Protein 3HS8 (pdb70)

Sequence (250 aa):
FEDNFARFVCKNNGVLFENQLLQIGLKSEFRQNLGRMFIFYGNKTSTQFLNFTPTLICADDLQTNLNLQTKPVDPTVDGGAQVQQVVNIECISDFTEAPVLNIQFRYGGTFQNVSVKLPITLNKFFQQPTEMASQDFFQRWKQLSNPQQEVQNIFKAKHPMDTEITKAKIIGFGSALLEEVDPNPANFVGAGIIHTKTTQIGCLLRLEPNLQAQMYRLTLRTSKDTVSQRLCELLSEQFPNNWADFSSTWP

St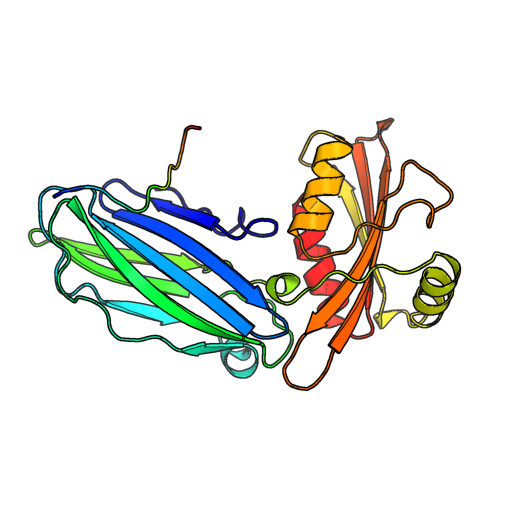ructure (mmCIF, N/CA/C/O backbone):
data_3HS8
#
_entry.id   3HS8
#
_cell.length_a   64.484
_cell.length_b   120.412
_cell.length_c   32.220
_cell.angle_alpha   90.000
_cell.angle_beta   90.000
_cell.angle_gamma   90.000
#
_symmetry.space_group_name_H-M   'P 21 21 2'
#
loop_
_entity.id
_entity.type
_entity.pdbx_description
1 polymer 'Adaptor protein complex AP-2, alpha 2 subunit'
2 polymer 'peptide from Intersectin-1, residues 840-851'
3 water water
#
loop_
_atom_site.group_PDB
_atom_site.id
_atom_site.type_symbol
_atom_site.label_atom_id
_atom_site.label_alt_id
_atom_site.label_comp_id
_atom_site.label_asym_id
_atom_site.label_entity_id
_atom_site.label_seq_id
_atom_site.pdbx_PDB_ins_code
_atom_site.Cartn_x
_atom_site.Cartn_y
_atom_site.Cartn_z
_atom_site.occupancy
_atom_site.B_iso_or_equiv
_atom_site.auth_seq_id
_atom_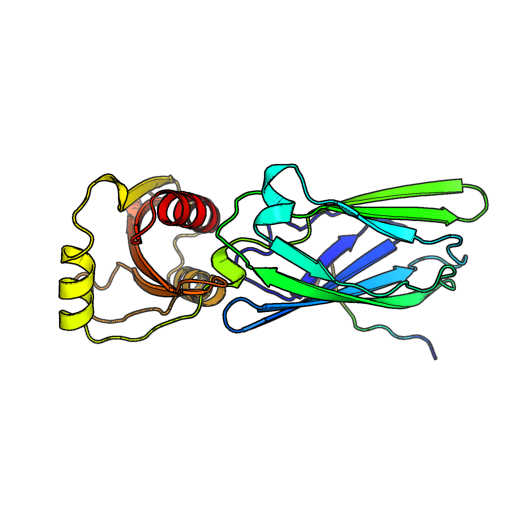site.auth_comp_id
_atom_site.auth_asym_id
_atom_site.auth_atom_id
_atom_site.pdbx_PDB_model_num
ATOM 1 N N . PHE A 1 36 ? 59.658 4.846 14.358 1.00 41.12 701 PHE A N 1
ATOM 2 C CA . PHE A 1 36 ? 58.530 5.371 13.602 1.00 40.11 701 PHE A CA 1
ATOM 3 C C . PHE A 1 36 ? 58.036 6.738 14.017 1.00 40.52 701 PHE A C 1
ATOM 4 O O . PHE A 1 36 ? 58.285 7.195 15.116 1.00 40.50 701 PHE A O 1
ATOM 12 N N . GLU A 1 37 ? 57.326 7.372 13.086 1.00 39.39 702 GLU A N 1
ATOM 13 C CA . GLU A 1 37 ? 56.730 8.699 13.252 1.00 39.18 702 GLU A CA 1
ATOM 14 C C . GLU A 1 37 ? 55.217 8.556 13.077 1.00 36.52 702 GLU A C 1
ATOM 15 O O . GLU A 1 37 ? 54.789 8.000 12.074 1.00 35.20 702 GLU A O 1
ATOM 21 N N . ASP A 1 38 ? 54.433 9.030 14.051 1.00 34.24 703 ASP A N 1
ATOM 22 C CA . ASP A 1 38 ? 52.965 9.067 13.986 1.00 33.31 703 ASP A CA 1
ATOM 23 C C . ASP A 1 38 ? 52.538 10.503 14.211 1.00 32.42 703 ASP A C 1
ATOM 24 O O . ASP A 1 38 ? 52.724 11.059 15.310 1.00 32.16 703 ASP A O 1
ATOM 29 N N . ASN A 1 39 ? 51.934 11.091 13.191 1.00 30.92 704 ASN A N 1
ATOM 30 C CA . ASN A 1 39 ? 51.711 12.517 13.227 1.00 29.46 704 ASN A CA 1
ATOM 31 C C . ASN A 1 39 ? 50.245 12.860 13.294 1.00 29.27 704 ASN A C 1
ATOM 32 O O . ASN A 1 39 ? 49.875 14.001 13.037 1.00 28.60 704 ASN A O 1
ATOM 37 N N . PHE A 1 40 ? 49.390 11.911 13.677 1.00 28.64 705 PHE A N 1
ATOM 38 C CA . PHE A 1 40 ? 47.938 12.225 13.747 1.00 28.40 705 PHE A CA 1
ATOM 39 C C . PHE A 1 40 ? 47.604 13.542 14.470 1.00 27.92 705 PHE A C 1
ATOM 40 O O . PHE A 1 40 ? 46.832 14.362 13.947 1.00 28.45 705 PHE A O 1
ATOM 48 N N . ALA A 1 41 ? 48.174 13.750 15.661 1.00 28.34 706 ALA A N 1
ATOM 49 C CA . ALA A 1 41 ? 47.852 14.928 16.494 1.00 28.44 706 ALA A CA 1
ATOM 50 C C . ALA A 1 41 ? 48.373 16.232 15.905 1.00 28.35 706 ALA A C 1
ATOM 51 O O . ALA A 1 41 ? 48.033 17.320 16.403 1.00 29.99 706 ALA A O 1
ATOM 53 N N . ARG A 1 42 ? 49.162 16.128 14.844 1.00 28.17 707 ARG A N 1
ATOM 54 C CA . ARG A 1 42 ? 49.688 17.308 14.183 1.00 28.30 707 ARG A CA 1
ATOM 55 C C . ARG A 1 42 ? 48.829 17.694 12.984 1.00 28.35 707 ARG A C 1
ATOM 56 O O . ARG A 1 42 ? 49.301 18.386 12.082 1.00 27.56 707 ARG A O 1
ATOM 64 N N . PHE A 1 43 ? 47.571 17.255 12.964 1.00 26.28 708 PHE A N 1
ATOM 65 C CA . PHE A 1 43 ? 46.714 17.602 11.832 1.00 26.27 708 PHE A CA 1
ATOM 66 C C . PHE A 1 43 ? 45.464 18.356 12.228 1.00 26.78 708 PHE A C 1
ATOM 67 O O . PHE A 1 43 ? 44.479 18.356 11.486 1.00 27.99 708 PHE A O 1
ATOM 75 N N . VAL A 1 44 ? 45.443 18.953 13.413 1.00 26.19 709 VAL A N 1
ATOM 76 C CA . VAL A 1 44 ? 44.227 19.680 13.804 1.00 26.40 709 VAL A CA 1
ATOM 77 C C . VAL A 1 44 ? 44.025 20.912 12.909 1.00 27.60 709 VAL A C 1
ATOM 78 O O . VAL A 1 44 ? 42.889 21.215 12.525 1.00 28.60 709 VAL A O 1
ATOM 82 N N . CYS A 1 45 ? 45.128 21.603 12.563 1.00 26.18 710 CYS A N 1
ATOM 83 C CA . CYS A 1 45 ? 45.056 22.888 11.887 1.00 27.43 710 CYS A CA 1
ATOM 84 C C . CYS A 1 45 ? 45.737 22.872 10.537 1.00 27.65 710 CYS A C 1
ATOM 85 O O . CYS A 1 45 ? 46.021 23.947 9.979 1.00 28.44 710 CYS A O 1
ATOM 88 N N . LYS A 1 46 ? 45.980 21.678 9.993 1.00 26.32 711 LYS A N 1
ATOM 89 C CA . LYS A 1 46 ? 46.447 21.526 8.612 1.00 26.92 711 LYS A CA 1
ATOM 90 C C . LYS A 1 46 ? 45.845 20.247 7.985 1.00 27.14 711 LYS A C 1
ATOM 91 O O . LYS A 1 46 ? 45.364 19.373 8.711 1.00 26.89 711 LYS A O 1
ATOM 97 N N . ASN A 1 47 ? 45.883 20.136 6.652 1.00 27.46 712 ASN A N 1
ATOM 98 C CA . ASN A 1 47 ? 45.163 19.031 5.963 1.00 28.59 712 ASN A CA 1
ATOM 99 C C . ASN A 1 47 ? 46.103 18.028 5.272 1.00 29.24 712 ASN A C 1
ATOM 100 O O . ASN A 1 47 ? 45.651 16.963 4.867 1.00 29.56 712 ASN A O 1
ATOM 105 N N . ASN A 1 48 ? 47.396 18.359 5.145 1.00 28.89 713 ASN A N 1
ATOM 106 C CA . ASN A 1 48 ? 48.335 17.626 4.308 1.00 27.48 713 ASN A CA 1
ATOM 107 C C . ASN A 1 48 ? 49.659 17.448 5.001 1.00 27.74 713 ASN A C 1
ATOM 108 O O . ASN A 1 48 ? 50.124 18.336 5.736 1.00 27.58 713 ASN A O 1
ATOM 113 N N . GLY A 1 49 ? 50.286 16.291 4.798 1.00 26.36 714 GLY A N 1
ATOM 114 C CA . GLY A 1 49 ? 51.610 16.048 5.345 1.00 25.40 714 GLY A CA 1
ATOM 115 C C . GLY A 1 49 ? 51.897 14.551 5.473 1.00 24.27 714 GLY A C 1
ATOM 116 O O . GLY A 1 49 ? 51.102 13.724 5.038 1.00 24.32 714 GLY A O 1
ATOM 117 N N . VAL A 1 50 ? 52.976 14.206 6.152 1.00 24.16 715 VAL A N 1
ATOM 118 C CA . VAL A 1 50 ? 53.276 12.783 6.461 1.00 23.48 715 VAL A CA 1
ATOM 119 C C . VAL A 1 50 ? 52.429 12.374 7.683 1.00 24.67 715 VAL A C 1
ATOM 120 O O . VAL A 1 50 ? 52.527 13.013 8.757 1.00 24.54 715 VAL A O 1
ATOM 124 N N . LEU A 1 51 ? 51.612 11.333 7.534 1.00 24.33 716 LEU A N 1
ATOM 125 C CA . LEU A 1 51 ? 50.829 10.814 8.668 1.00 24.84 716 LEU A CA 1
ATOM 126 C C . LEU A 1 51 ? 51.655 9.841 9.510 1.00 24.94 716 LEU A C 1
ATOM 127 O O . LEU A 1 51 ? 51.619 9.893 10.728 1.00 25.18 716 LEU A O 1
ATOM 132 N N . PHE A 1 52 ? 52.404 8.979 8.836 1.00 24.61 717 PHE A N 1
ATOM 133 C CA . PHE A 1 52 ? 53.178 7.921 9.455 1.00 25.18 717 PHE A CA 1
ATOM 134 C C . PHE A 1 52 ? 54.384 7.644 8.581 1.00 25.32 717 PHE A C 1
ATOM 135 O O . PHE A 1 52 ? 54.286 7.652 7.341 1.00 25.26 717 PHE A O 1
ATOM 143 N N . GLU A 1 53 ? 55.523 7.384 9.230 1.00 25.12 718 GLU A N 1
ATOM 144 C CA . GLU A 1 53 ? 56.700 6.939 8.527 1.00 25.14 718 GLU A CA 1
ATOM 145 C C . GLU A 1 53 ? 57.581 6.069 9.431 1.00 25.33 718 GLU A C 1
ATOM 146 O O . GLU A 1 53 ? 57.811 6.409 10.595 1.00 25.94 718 GLU A O 1
ATOM 152 N N . ASN A 1 54 ? 58.023 4.941 8.894 1.00 24.62 719 ASN A N 1
ATOM 153 C CA . ASN A 1 54 ? 59.050 4.125 9.539 1.00 24.36 719 ASN A CA 1
ATOM 154 C C . ASN A 1 54 ? 60.113 3.792 8.499 1.00 24.43 719 ASN A C 1
ATOM 155 O O . ASN A 1 54 ? 60.165 4.460 7.470 1.00 24.50 719 ASN A O 1
ATOM 160 N N . GLN A 1 55 ? 60.947 2.776 8.733 1.00 23.81 720 GLN A N 1
ATOM 161 C CA . GLN A 1 55 ? 62.024 2.509 7.811 1.00 24.33 720 GLN A CA 1
ATOM 162 C C . GLN A 1 55 ? 61.500 1.973 6.467 1.00 23.74 720 GLN A C 1
ATOM 163 O O . GLN A 1 55 ? 62.116 2.181 5.435 1.00 25.03 720 GLN A O 1
ATOM 169 N N . LEU A 1 56 ? 60.363 1.290 6.496 1.00 22.55 721 LEU A N 1
ATOM 170 C CA . LEU A 1 56 ? 59.870 0.568 5.342 1.00 21.68 721 LEU A CA 1
ATOM 171 C C . LEU A 1 56 ? 58.891 1.412 4.542 1.00 21.64 721 LEU A C 1
ATOM 172 O O . LEU A 1 56 ? 58.933 1.404 3.316 1.00 21.51 721 LEU A O 1
ATOM 177 N N . LEU A 1 57 ? 58.034 2.144 5.250 1.00 22.58 722 LEU A N 1
ATOM 178 C CA . LEU A 1 57 ? 56.838 2.708 4.655 1.00 22.05 722 LEU A CA 1
ATOM 179 C C . LEU A 1 57 ? 56.623 4.178 5.021 1.00 23.01 722 LEU A C 1
ATOM 180 O O . LEU A 1 57 ? 56.744 4.564 6.198 1.00 22.88 722 LEU A O 1
ATOM 185 N N . GLN A 1 58 ? 56.276 4.990 4.020 1.00 23.02 723 GLN A N 1
ATOM 186 C CA . GLN A 1 58 ? 55.777 6.332 4.287 1.00 23.50 723 GLN A CA 1
ATOM 187 C C . GLN A 1 58 ? 54.293 6.360 3.941 1.00 23.16 723 GLN A C 1
ATOM 188 O O . GLN A 1 58 ? 53.904 5.872 2.889 1.00 24.00 723 GLN A O 1
ATOM 194 N N . ILE A 1 59 ? 53.487 6.885 4.846 1.00 21.93 724 ILE A N 1
ATOM 195 C CA . ILE A 1 59 ? 52.057 7.151 4.586 1.00 21.57 724 ILE A CA 1
ATOM 196 C C . ILE A 1 59 ? 51.882 8.678 4.539 1.00 22.26 724 ILE A C 1
ATOM 197 O O . ILE A 1 59 ? 51.847 9.334 5.576 1.00 22.52 724 ILE A O 1
ATOM 202 N N . GLY A 1 60 ? 51.827 9.236 3.332 1.00 23.22 725 GLY A N 1
ATOM 203 C CA . GLY A 1 60 ? 51.500 10.670 3.171 1.00 22.63 725 GLY A CA 1
ATOM 204 C C . GLY A 1 60 ? 50.015 10.874 2.988 1.00 23.69 725 GLY A C 1
ATOM 205 O O . GLY A 1 60 ? 49.264 9.931 2.750 1.00 23.16 725 GLY A O 1
ATOM 206 N N . LEU A 1 61 ? 49.561 12.113 3.177 1.00 23.68 726 LEU A N 1
ATOM 207 C CA . LEU A 1 61 ? 48.158 12.340 3.200 1.00 24.67 726 LEU A CA 1
ATOM 208 C C . LEU A 1 61 ? 47.880 13.725 2.665 1.00 23.89 726 LEU A C 1
ATOM 209 O O . LEU A 1 61 ? 48.579 14.674 3.018 1.00 23.39 726 LEU A O 1
ATOM 214 N N . LYS A 1 62 ? 46.890 13.834 1.797 1.00 23.42 727 LYS A N 1
ATOM 215 C CA . LYS A 1 62 ? 46.331 15.163 1.475 1.00 24.91 727 LYS A CA 1
ATOM 216 C C . LYS A 1 62 ? 44.845 15.081 1.715 1.00 24.90 727 LYS A C 1
ATOM 217 O O . LYS A 1 62 ? 44.248 14.023 1.488 1.00 25.18 727 LYS A O 1
ATOM 223 N N . SER A 1 63 ? 44.211 16.180 2.136 1.00 24.13 728 SER A N 1
ATOM 224 C CA . SER A 1 63 ? 42.790 16.102 2.369 1.00 24.25 728 SER A CA 1
ATOM 225 C C . SER A 1 63 ? 42.123 17.430 2.093 1.00 24.46 728 SER A C 1
ATOM 226 O O . SER A 1 63 ? 42.750 18.478 2.137 1.00 23.92 728 SER A O 1
ATOM 229 N N . GLU A 1 64 ? 40.845 17.338 1.786 1.00 25.25 729 GLU A N 1
ATOM 230 C CA . GLU A 1 64 ? 40.012 18.499 1.466 1.00 25.42 729 GLU A CA 1
ATOM 231 C C . GLU A 1 64 ? 38.605 18.262 2.019 1.00 24.54 729 GLU A C 1
ATOM 232 O O . GLU A 1 64 ? 38.112 17.133 2.044 1.00 24.23 729 GLU A O 1
ATOM 238 N N . PHE A 1 65 ? 37.949 19.342 2.434 1.00 22.74 730 PHE A N 1
ATOM 239 C CA . PHE A 1 65 ? 36.653 19.236 3.083 1.00 22.58 730 PHE A CA 1
ATOM 240 C C . PHE A 1 65 ? 35.799 20.403 2.595 1.00 22.88 730 PHE A C 1
ATOM 241 O O . PHE A 1 65 ? 36.331 21.484 2.303 1.00 21.33 730 PHE A O 1
ATOM 249 N N . ARG A 1 66 ? 34.506 20.163 2.538 1.00 22.30 731 ARG A N 1
ATOM 250 C CA . ARG A 1 66 ? 33.550 21.170 2.148 1.00 22.85 731 ARG A CA 1
ATOM 251 C C . ARG A 1 66 ? 32.214 20.783 2.778 1.00 22.98 731 ARG A C 1
ATOM 252 O O . ARG A 1 66 ? 31.731 19.651 2.588 1.00 22.12 731 ARG A O 1
ATOM 260 N N . GLN A 1 67 ? 31.610 21.727 3.498 1.00 23.02 732 GLN A N 1
ATOM 261 C CA . GLN A 1 67 ? 30.376 21.411 4.264 1.00 23.07 732 GLN A CA 1
ATOM 262 C C . GLN A 1 67 ? 30.644 20.160 5.120 1.00 22.11 732 GLN A C 1
ATOM 263 O O . GLN A 1 67 ? 31.673 20.074 5.799 1.00 21.81 732 GLN A O 1
ATOM 269 N N . ASN A 1 68 ? 29.730 19.200 5.076 1.00 21.91 733 ASN A N 1
ATOM 270 C CA . ASN A 1 68 ? 29.823 17.996 5.905 1.00 23.15 733 ASN A CA 1
ATOM 271 C C . ASN A 1 68 ? 30.573 16.848 5.184 1.00 23.25 733 ASN A C 1
ATOM 272 O O . ASN A 1 68 ? 30.509 15.686 5.605 1.00 23.35 733 ASN A O 1
ATOM 277 N N . LEU A 1 69 ? 31.289 17.166 4.106 1.00 22.54 734 LEU A N 1
ATOM 278 C CA . LEU A 1 69 ? 31.961 16.110 3.310 1.00 22.03 734 LEU A CA 1
ATOM 279 C C . LEU A 1 69 ? 33.470 16.334 3.245 1.00 22.65 734 LEU A C 1
ATOM 280 O O . LEU A 1 69 ? 33.945 17.465 3.332 1.00 21.05 734 LEU A O 1
ATOM 285 N N . GLY A 1 70 ? 34.218 15.250 3.033 1.00 22.06 735 GLY A N 1
ATOM 286 C CA . GLY A 1 70 ? 35.638 15.372 2.800 1.00 22.67 735 GLY A CA 1
ATOM 287 C C . GLY A 1 70 ? 36.151 14.308 1.847 1.00 22.98 735 GLY A C 1
ATOM 288 O O . GLY A 1 70 ? 35.471 13.325 1.547 1.00 21.91 735 GLY A O 1
ATOM 289 N N . ARG A 1 71 ? 37.360 14.522 1.378 1.00 24.33 736 ARG A N 1
ATOM 290 C CA . ARG A 1 71 ? 38.092 13.519 0.631 1.00 25.78 736 ARG A CA 1
ATOM 291 C C . ARG A 1 71 ? 39.520 13.466 1.129 1.00 26.42 736 ARG A C 1
ATOM 292 O O . ARG A 1 71 ? 40.151 14.509 1.382 1.00 26.50 736 ARG A O 1
ATOM 300 N N . MET A 1 72 ? 40.033 12.249 1.305 1.00 25.56 737 MET A N 1
ATOM 301 C CA . MET A 1 72 ? 41.335 12.080 1.880 1.00 25.99 737 MET A CA 1
ATOM 302 C C . MET A 1 72 ? 42.110 11.160 0.963 1.00 25.43 737 MET A C 1
ATOM 303 O O . MET A 1 72 ? 41.627 10.079 0.614 1.00 24.52 737 MET A O 1
ATOM 308 N N . PHE A 1 73 ? 43.284 11.623 0.531 1.00 24.89 738 PHE A N 1
ATOM 309 C CA . PHE A 1 73 ? 44.139 10.865 -0.373 1.00 24.69 738 PHE A CA 1
ATOM 310 C C . PHE A 1 73 ? 45.275 10.330 0.452 1.00 23.95 738 PHE A C 1
ATOM 311 O O . PHE A 1 73 ? 46.003 11.110 1.081 1.00 24.34 738 PHE A O 1
ATOM 319 N N . ILE A 1 74 ? 45.397 9.008 0.471 1.00 22.77 739 ILE A N 1
ATOM 320 C CA . ILE A 1 74 ? 46.430 8.368 1.278 1.00 22.96 739 ILE A CA 1
ATOM 321 C C . ILE A 1 74 ? 47.465 7.842 0.323 1.00 22.60 739 ILE A C 1
ATOM 322 O O . ILE A 1 74 ? 47.119 7.183 -0.654 1.00 22.71 739 ILE A O 1
ATOM 327 N N . PHE A 1 75 ? 48.737 8.106 0.616 1.00 22.49 740 PHE A N 1
ATOM 328 C CA . PHE A 1 75 ? 49.815 7.760 -0.306 1.00 21.41 740 PHE A CA 1
ATOM 329 C C . PHE A 1 75 ? 50.731 6.779 0.434 1.00 21.84 740 PHE A C 1
ATOM 330 O O . PHE A 1 75 ? 51.344 7.134 1.436 1.00 22.55 740 PHE A O 1
ATOM 338 N N . TYR A 1 76 ? 50.753 5.550 -0.045 1.00 20.64 741 TYR A N 1
ATOM 339 C CA . TYR A 1 76 ? 51.585 4.501 0.541 1.00 20.63 741 TYR A CA 1
ATOM 340 C C . TYR A 1 76 ? 52.886 4.437 -0.212 1.00 20.57 741 TYR A C 1
ATOM 341 O O . TYR A 1 76 ? 52.917 4.004 -1.349 1.00 21.85 741 TYR A O 1
ATOM 350 N N . GLY A 1 77 ? 53.964 4.881 0.431 1.00 21.08 742 GLY A N 1
ATOM 351 C CA . GLY A 1 77 ? 55.280 4.908 -0.190 1.00 20.58 742 GLY A CA 1
ATOM 352 C C . GLY A 1 77 ? 56.145 3.751 0.304 1.00 22.28 742 GLY A C 1
ATOM 353 O O . GLY A 1 77 ? 56.363 3.585 1.510 1.00 21.44 742 GLY A O 1
ATOM 354 N N . ASN A 1 78 ? 56.631 2.969 -0.652 1.00 22.55 743 ASN A N 1
ATOM 355 C CA . ASN A 1 78 ? 57.539 1.860 -0.381 1.00 23.99 743 ASN A CA 1
ATOM 356 C C . ASN A 1 78 ? 58.958 2.416 -0.393 1.00 24.93 743 ASN A C 1
ATOM 357 O O . ASN A 1 78 ? 59.465 2.785 -1.450 1.00 25.34 743 ASN A O 1
ATOM 362 N N . LYS A 1 79 ? 59.583 2.535 0.803 1.00 26.80 744 LYS A N 1
ATOM 363 C CA . LYS A 1 79 ? 60.930 3.132 0.887 1.00 28.74 744 LYS A CA 1
ATOM 364 C C . LYS A 1 79 ? 62.035 2.094 0.640 1.00 28.60 744 LYS A C 1
ATOM 365 O O . LYS A 1 79 ? 63.235 2.410 0.636 1.00 30.47 744 LYS A O 1
ATOM 371 N N . THR A 1 80 ? 61.618 0.851 0.409 1.00 30.13 745 THR A N 1
ATOM 372 C CA . THR A 1 80 ? 62.560 -0.275 0.273 1.00 29.72 745 THR A CA 1
ATOM 373 C C . THR A 1 80 ? 62.750 -0.725 -1.166 1.00 30.33 745 THR A C 1
ATOM 374 O O . THR A 1 80 ? 62.213 -0.115 -2.096 1.00 30.43 745 THR A O 1
ATOM 378 N N . SER A 1 81 ? 63.503 -1.810 -1.338 1.00 29.96 746 SER A N 1
ATOM 379 C CA . SER A 1 81 ? 63.792 -2.338 -2.673 1.00 30.39 746 SER A CA 1
ATOM 380 C C . SER A 1 81 ? 62.994 -3.625 -2.994 1.00 29.96 746 SER A C 1
ATOM 381 O O . SER A 1 81 ? 63.182 -4.278 -4.060 1.00 30.60 746 SER A O 1
ATOM 384 N N . THR A 1 82 ? 62.111 -3.997 -2.066 1.00 29.56 747 THR A N 1
ATOM 385 C CA . THR A 1 82 ? 61.345 -5.245 -2.178 1.00 29.24 747 THR A CA 1
ATOM 386 C C . THR A 1 82 ? 59.882 -4.876 -2.230 1.00 29.33 747 THR A C 1
ATOM 387 O O . THR A 1 82 ? 59.457 -3.964 -1.531 1.00 29.00 747 THR A O 1
ATOM 391 N N . GLN A 1 83 ? 59.103 -5.564 -3.054 1.00 29.02 748 GLN A N 1
ATOM 392 C CA . GLN A 1 83 ? 57.689 -5.207 -3.138 1.00 28.84 748 GLN A CA 1
ATOM 393 C C . GLN A 1 83 ? 56.934 -5.623 -1.862 1.00 28.20 748 GLN A C 1
ATOM 394 O O . GLN A 1 83 ? 57.282 -6.626 -1.242 1.00 27.28 748 GLN A O 1
ATOM 400 N N . PHE A 1 84 ? 55.946 -4.820 -1.435 1.00 27.21 749 PHE A N 1
ATOM 401 C CA . PHE A 1 84 ? 55.017 -5.286 -0.402 1.00 27.03 749 PHE A CA 1
ATOM 402 C C . PHE A 1 84 ? 53.943 -6.122 -1.076 1.00 27.23 749 PHE A C 1
ATOM 403 O O . PHE A 1 84 ? 53.571 -5.841 -2.232 1.00 27.11 749 PHE A O 1
ATOM 411 N N . LEU A 1 85 ? 53.434 -7.129 -0.339 1.00 27.64 750 LEU A N 1
ATOM 412 C CA . LEU A 1 85 ? 52.441 -8.051 -0.883 1.00 28.31 750 LEU A CA 1
ATOM 413 C C . LEU A 1 85 ? 51.255 -8.202 0.091 1.00 27.97 750 LEU A C 1
ATOM 414 O O . LEU A 1 85 ? 51.430 -8.043 1.306 1.00 27.82 750 LEU A O 1
ATOM 419 N N . ASN A 1 86 ? 50.125 -8.628 -0.454 1.00 27.79 751 ASN A N 1
ATOM 420 C CA . ASN A 1 86 ? 48.865 -8.708 0.261 1.00 27.79 751 ASN A CA 1
ATOM 421 C C . ASN A 1 86 ? 48.713 -7.443 1.121 1.00 27.39 751 ASN A C 1
ATOM 422 O O . ASN A 1 86 ? 48.365 -7.519 2.279 1.00 27.35 751 ASN A O 1
ATOM 427 N N . PHE A 1 87 ? 48.982 -6.285 0.527 1.00 26.81 752 PHE A N 1
ATOM 428 C CA . PHE A 1 87 ? 48.828 -5.019 1.232 1.00 26.65 752 PHE A CA 1
ATOM 429 C C . PHE A 1 87 ? 47.344 -4.693 1.328 1.00 26.57 752 PHE A C 1
ATOM 430 O O . PHE A 1 87 ? 46.716 -4.337 0.330 1.00 28.04 752 PHE A O 1
ATOM 438 N N . THR A 1 88 ? 46.780 -4.823 2.524 1.00 26.28 753 THR A N 1
ATOM 439 C CA . THR A 1 88 ? 45.349 -4.606 2.703 1.00 26.01 753 THR A CA 1
ATOM 440 C C . THR A 1 88 ? 44.973 -3.630 3.817 1.00 25.75 753 THR A C 1
ATOM 441 O O . THR A 1 88 ? 44.727 -4.034 4.953 1.00 24.10 753 THR A O 1
ATOM 445 N N . PRO A 1 89 ? 44.913 -2.347 3.475 1.00 25.84 754 PRO A N 1
ATOM 446 C CA . PRO A 1 89 ? 44.441 -1.318 4.404 1.00 26.21 754 PRO A CA 1
ATOM 447 C C . PRO A 1 89 ? 42.960 -1.505 4.800 1.00 26.52 754 PRO A C 1
ATOM 448 O O . PRO A 1 89 ? 42.105 -1.722 3.941 1.00 25.87 754 PRO A O 1
ATOM 452 N N . THR A 1 90 ? 42.701 -1.458 6.106 1.00 26.60 755 THR A N 1
ATOM 453 C CA . THR A 1 90 ? 41.379 -1.629 6.686 1.00 27.59 755 THR A CA 1
ATOM 454 C C . THR A 1 90 ? 41.071 -0.389 7.514 1.00 28.39 755 THR A C 1
ATOM 455 O O . THR A 1 90 ? 41.874 0.013 8.362 1.00 28.31 755 THR A O 1
ATOM 459 N N . LEU A 1 91 ? 39.927 0.235 7.264 1.00 28.99 756 LEU A N 1
ATOM 460 C CA . LEU A 1 91 ? 39.493 1.341 8.109 1.00 30.53 756 LEU A CA 1
ATOM 461 C C . LEU A 1 91 ? 38.682 0.768 9.272 1.00 31.50 756 LEU A C 1
ATOM 462 O O . LEU A 1 91 ? 37.830 -0.105 9.067 1.00 31.20 756 LEU A O 1
ATOM 467 N N . ILE A 1 92 ? 38.979 1.228 10.483 1.00 32.66 757 ILE A N 1
ATOM 468 C CA . ILE A 1 92 ? 38.263 0.836 11.695 1.00 34.18 757 ILE A CA 1
ATOM 469 C C . ILE A 1 92 ? 37.656 2.064 12.382 1.00 36.03 757 ILE A C 1
ATOM 470 O O . ILE A 1 92 ? 38.344 3.075 12.634 1.00 35.80 757 ILE A O 1
ATOM 475 N N . CYS A 1 93 ? 36.361 1.973 12.667 1.00 38.06 758 CYS A N 1
ATOM 476 C CA . CYS A 1 93 ? 35.623 3.048 13.325 1.00 40.42 758 CYS A CA 1
ATOM 477 C C . CYS A 1 93 ? 35.018 2.498 14.623 1.00 41.55 758 CYS A C 1
ATOM 478 O O . CYS A 1 93 ? 34.164 1.609 14.583 1.00 41.66 758 CYS A O 1
ATOM 481 N N . ALA A 1 94 ? 35.465 3.027 15.763 1.00 43.21 759 ALA A N 1
ATOM 482 C CA . ALA A 1 94 ? 34.997 2.584 17.087 1.00 45.09 759 ALA A CA 1
ATOM 483 C C . ALA A 1 94 ? 33.486 2.749 17.265 1.00 46.01 759 ALA A C 1
ATOM 484 O O . ALA A 1 94 ? 32.845 3.477 16.508 1.00 46.52 759 ALA A O 1
ATOM 486 N N . ASP A 1 95 ? 32.945 2.069 18.279 1.00 46.69 760 ASP A N 1
ATOM 487 C CA . ASP A 1 95 ? 31.502 1.913 18.523 1.00 46.96 760 ASP A CA 1
ATOM 488 C C . ASP A 1 95 ? 30.597 3.031 17.983 1.00 46.66 760 ASP A C 1
ATOM 489 O O . ASP A 1 95 ? 29.996 2.867 16.916 1.00 47.48 760 ASP A O 1
ATOM 494 N N . ASP A 1 96 ? 30.505 4.154 18.700 1.00 45.69 761 ASP A N 1
ATOM 495 C CA . ASP A 1 96 ? 29.600 5.259 18.324 1.00 44.82 761 ASP A CA 1
ATOM 496 C C . ASP A 1 96 ? 29.898 5.832 16.945 1.00 43.18 761 ASP A C 1
ATOM 497 O O . ASP A 1 96 ? 28.984 6.287 16.233 1.00 43.21 761 ASP A O 1
ATOM 502 N N . LEU A 1 97 ? 31.183 5.805 16.582 1.00 41.31 762 LEU A N 1
ATOM 503 C CA . LEU A 1 97 ? 31.727 6.603 15.475 1.00 38.63 762 LEU A CA 1
ATOM 504 C C . LEU A 1 97 ? 31.086 6.275 14.122 1.00 38.58 762 LEU A C 1
ATOM 505 O O . LEU A 1 97 ? 30.916 7.154 13.270 1.00 38.58 762 LEU A O 1
ATOM 510 N N . GLN A 1 98 ? 30.716 5.012 13.943 1.00 37.11 763 GLN A N 1
ATOM 511 C CA . GLN A 1 98 ? 30.204 4.535 12.675 1.00 36.91 763 GLN A CA 1
ATOM 512 C C . GLN A 1 98 ? 28.852 5.145 12.310 1.00 35.92 763 GLN A C 1
ATOM 513 O O . GLN A 1 98 ? 28.531 5.263 11.133 1.00 37.15 763 GLN A O 1
ATOM 519 N N . THR A 1 99 ? 28.063 5.518 13.315 1.00 34.32 764 THR A N 1
ATOM 520 C CA . THR A 1 99 ? 26.761 6.146 13.092 1.00 32.21 764 THR A CA 1
ATOM 521 C C . THR A 1 99 ? 26.912 7.658 12.848 1.00 31.05 764 THR A C 1
ATOM 522 O O . THR A 1 99 ? 26.003 8.317 12.340 1.00 30.52 764 THR A O 1
ATOM 526 N N . ASN A 1 100 ? 28.072 8.198 13.187 1.00 29.44 765 ASN A N 1
ATOM 527 C CA . ASN A 1 100 ? 28.292 9.644 13.116 1.00 28.93 765 ASN A CA 1
ATOM 528 C C . ASN A 1 100 ? 29.112 10.062 11.907 1.00 27.80 765 ASN A C 1
ATOM 529 O O . ASN A 1 100 ? 29.085 11.225 11.498 1.00 26.27 765 ASN A O 1
ATOM 534 N N . LEU A 1 101 ? 29.858 9.106 11.365 1.00 26.96 766 LEU A N 1
ATOM 535 C CA . LEU A 1 101 ? 30.876 9.419 10.384 1.00 27.37 766 LEU A CA 1
ATOM 536 C C . LEU A 1 101 ? 30.979 8.292 9.388 1.00 27.78 766 LEU A C 1
ATOM 537 O O . LEU A 1 101 ? 31.309 7.142 9.750 1.00 29.75 766 LEU A O 1
ATOM 542 N N . ASN A 1 102 ? 30.666 8.597 8.135 0.50 26.73 767 ASN A N 1
ATOM 543 C CA . ASN A 1 102 ? 30.604 7.592 7.091 0.50 25.88 767 ASN A CA 1
ATOM 544 C C . ASN A 1 102 ? 31.796 7.671 6.142 0.50 25.86 767 ASN A C 1
ATOM 545 O O . ASN A 1 102 ? 32.067 8.704 5.557 0.50 24.25 767 ASN A O 1
ATOM 550 N N . LEU A 1 103 ? 32.495 6.550 5.991 1.00 27.09 768 LEU A N 1
ATOM 551 C CA . LEU A 1 103 ? 33.703 6.463 5.164 1.00 28.33 768 LEU A CA 1
ATOM 552 C C . LEU A 1 103 ? 33.557 5.457 4.024 1.00 29.34 768 LEU A C 1
ATOM 553 O O . LEU A 1 103 ? 33.184 4.284 4.243 1.00 29.72 768 LEU A O 1
ATOM 558 N N . GLN A 1 104 ? 33.860 5.893 2.805 1.00 29.80 769 GLN A N 1
ATOM 559 C CA . GLN A 1 104 ? 33.747 5.019 1.633 1.00 30.76 769 GLN A CA 1
ATOM 560 C C . GLN A 1 104 ? 35.075 5.031 0.875 1.00 30.03 769 GLN A C 1
ATOM 561 O O . GLN A 1 104 ? 35.676 6.098 0.661 1.00 29.07 769 GLN A O 1
ATOM 567 N N . THR A 1 105 ? 35.529 3.844 0.470 1.00 29.68 770 THR A N 1
ATOM 568 C CA . THR A 1 105 ? 36.812 3.706 -0.215 1.00 29.54 770 THR A CA 1
ATOM 569 C C . THR A 1 105 ? 36.789 2.543 -1.206 1.00 30.52 770 THR A C 1
ATOM 570 O O . THR A 1 105 ? 35.873 1.731 -1.177 1.00 30.66 770 THR A O 1
ATOM 574 N N . LYS A 1 106 ? 37.786 2.487 -2.086 1.00 31.18 771 LYS A N 1
ATOM 575 C CA . LYS A 1 106 ? 37.918 1.406 -3.063 1.00 32.52 771 LYS A CA 1
ATOM 576 C C . LYS A 1 106 ? 39.005 0.428 -2.626 1.00 32.23 771 LYS A C 1
ATOM 577 O O . LYS A 1 106 ? 39.798 0.754 -1.744 1.00 31.77 771 LYS A O 1
ATOM 583 N N . PRO A 1 107 ? 39.039 -0.789 -3.223 1.00 32.40 772 PRO A N 1
ATOM 584 C CA . PRO A 1 107 ? 40.161 -1.657 -2.873 1.00 32.43 772 PRO A CA 1
ATOM 585 C C . PRO A 1 107 ? 41.446 -1.107 -3.485 1.00 32.74 772 PRO A C 1
ATOM 586 O O . PRO A 1 107 ? 41.399 -0.472 -4.531 1.00 32.79 772 PRO A O 1
ATOM 590 N N . VAL A 1 108 ? 42.588 -1.313 -2.847 1.00 33.14 773 VAL A N 1
ATOM 591 C CA . VAL A 1 108 ? 43.825 -0.856 -3.475 1.00 34.11 773 VAL A CA 1
ATOM 592 C C . VAL A 1 108 ? 44.673 -2.025 -3.966 1.00 34.76 773 VAL A C 1
ATOM 593 O O . VAL A 1 108 ? 44.340 -3.191 -3.715 1.00 34.61 773 VAL A O 1
ATOM 597 N N . ASP A 1 109 ? 45.747 -1.687 -4.685 1.00 35.49 774 ASP A N 1
ATOM 598 C CA . ASP A 1 109 ? 46.832 -2.618 -5.025 1.00 36.52 774 ASP A CA 1
ATOM 599 C C . ASP A 1 109 ? 47.072 -3.581 -3.880 1.00 35.93 774 ASP A C 1
ATOM 600 O O . ASP A 1 109 ? 47.275 -3.132 -2.750 1.00 36.48 774 ASP A O 1
ATOM 605 N N . PRO A 1 110 ? 47.031 -4.901 -4.154 1.00 36.03 775 PRO A N 1
ATOM 606 C CA . PRO A 1 110 ? 47.534 -5.856 -3.165 1.00 35.33 775 PRO A CA 1
ATOM 607 C C . PRO A 1 110 ? 49.064 -5.804 -3.113 1.00 34.74 775 PRO A C 1
ATOM 608 O O . PRO A 1 110 ? 49.664 -6.084 -2.076 1.00 34.45 775 PRO A O 1
ATOM 612 N N . THR A 1 111 ? 49.670 -5.428 -4.239 1.00 33.93 776 THR A N 1
ATOM 613 C CA . THR A 1 111 ? 51.114 -5.473 -4.433 1.00 32.97 776 THR A CA 1
ATOM 614 C C . THR A 1 111 ? 51.612 -4.058 -4.628 1.00 32.85 776 THR A C 1
ATOM 615 O O . THR A 1 111 ? 51.050 -3.319 -5.437 1.00 33.59 776 THR A O 1
ATOM 619 N N . VAL A 1 112 ? 52.638 -3.681 -3.864 1.00 32.35 777 VAL A N 1
ATOM 620 C CA . VAL A 1 112 ? 53.299 -2.370 -3.959 1.00 31.50 777 VAL A CA 1
ATOM 621 C C . VAL A 1 112 ? 54.777 -2.607 -4.285 1.00 32.24 777 VAL A C 1
ATOM 622 O O . VAL A 1 112 ? 55.547 -3.031 -3.417 1.00 31.59 777 VAL A O 1
ATOM 626 N N . ASP A 1 113 ? 55.167 -2.347 -5.534 1.00 32.68 778 ASP A N 1
ATOM 627 C CA . ASP A 1 113 ? 56.557 -2.498 -5.974 1.00 32.80 778 ASP A CA 1
ATOM 628 C C . ASP A 1 113 ? 57.520 -1.662 -5.141 1.00 32.79 778 ASP A C 1
ATOM 629 O O . ASP A 1 113 ? 57.168 -0.575 -4.673 1.00 32.80 778 ASP A O 1
ATOM 634 N N . GLY A 1 114 ? 58.744 -2.169 -4.970 1.00 32.45 779 GLY A N 1
ATOM 635 C CA . GLY A 1 114 ? 59.762 -1.444 -4.202 1.00 32.51 779 GLY A CA 1
ATOM 636 C C . GLY A 1 114 ? 60.010 -0.073 -4.793 1.00 32.05 779 GLY A C 1
ATOM 637 O O . GLY A 1 114 ? 60.146 0.060 -6.006 1.00 32.42 779 GLY A O 1
ATOM 638 N N . GLY A 1 115 ? 60.030 0.952 -3.948 1.00 31.99 780 GLY A N 1
ATOM 639 C CA . GLY A 1 115 ? 60.242 2.311 -4.423 1.00 31.34 780 GLY A CA 1
ATOM 640 C C . GLY A 1 115 ? 59.015 2.974 -5.039 1.00 31.18 780 GLY A C 1
ATOM 641 O O . GLY A 1 115 ? 59.081 4.137 -5.427 1.00 30.70 780 GLY A O 1
ATOM 642 N N . ALA A 1 116 ? 57.905 2.240 -5.130 1.00 31.06 781 ALA A N 1
ATOM 643 C CA . ALA A 1 116 ? 56.639 2.784 -5.645 1.00 30.41 781 ALA A CA 1
ATOM 644 C C . ALA A 1 116 ? 55.758 3.442 -4.577 1.00 30.18 781 ALA A C 1
ATOM 645 O O . ALA A 1 116 ? 55.895 3.200 -3.376 1.00 29.46 781 ALA A O 1
ATOM 647 N N . GLN A 1 117 ? 54.843 4.280 -5.052 1.00 29.67 782 GLN A N 1
ATOM 648 C CA . GLN A 1 117 ? 53.891 4.962 -4.216 1.00 29.41 782 GLN A CA 1
ATOM 649 C C . GLN A 1 117 ? 52.508 4.710 -4.791 1.00 29.15 782 GLN A C 1
ATOM 650 O O . GLN A 1 117 ? 52.284 4.888 -5.990 1.00 29.64 782 GLN A O 1
ATOM 656 N N . VAL A 1 118 ? 51.605 4.273 -3.922 1.00 27.98 783 VAL A N 1
ATOM 657 C CA . VAL A 1 118 ? 50.276 3.815 -4.302 1.00 27.36 783 VAL A CA 1
ATOM 658 C C . VAL A 1 118 ? 49.237 4.722 -3.603 1.00 26.39 783 VAL A C 1
ATOM 659 O O . VAL A 1 118 ? 49.467 5.177 -2.483 1.00 26.24 783 VAL A O 1
ATOM 663 N N . GLN A 1 119 ? 48.123 5.007 -4.274 1.00 26.50 784 GLN A N 1
ATOM 664 C CA . GLN A 1 119 ? 47.117 5.952 -3.766 1.00 26.76 784 GLN A CA 1
ATOM 665 C C . GLN A 1 119 ? 45.817 5.257 -3.369 1.00 25.77 784 GLN A C 1
ATOM 666 O O . GLN A 1 119 ? 45.353 4.350 -4.068 1.00 25.55 784 GLN A O 1
ATOM 672 N N . GLN A 1 120 ? 45.232 5.692 -2.264 1.00 24.00 785 GLN A N 1
ATOM 673 C CA . GLN A 1 120 ? 43.903 5.254 -1.834 1.00 24.34 785 GLN A CA 1
ATOM 674 C C . GLN A 1 120 ? 43.065 6.512 -1.596 1.00 23.51 785 GLN A C 1
ATOM 675 O O . GLN A 1 120 ? 43.534 7.443 -0.957 1.00 23.10 785 GLN A O 1
ATOM 681 N N . VAL A 1 121 ? 41.830 6.529 -2.067 1.00 23.09 786 VAL A N 1
ATOM 682 C CA . VAL A 1 121 ? 40.976 7.693 -1.767 1.00 23.87 786 VAL A CA 1
ATOM 683 C C . VAL A 1 121 ? 39.870 7.242 -0.835 1.00 23.55 786 VAL A C 1
ATOM 684 O O . VAL A 1 121 ? 39.219 6.200 -1.081 1.00 22.98 786 VAL A O 1
ATOM 688 N N . VAL A 1 122 ? 39.683 8.017 0.234 1.00 23.05 787 VAL A N 1
ATOM 689 C CA . VAL A 1 122 ? 38.603 7.842 1.197 1.00 23.11 787 VAL A CA 1
ATOM 690 C C . VAL A 1 122 ? 37.610 9.015 1.070 1.00 23.97 787 VAL A C 1
ATOM 691 O O . VAL A 1 122 ? 37.991 10.175 1.225 1.00 23.40 787 VAL A O 1
ATOM 695 N N . ASN A 1 123 ? 36.346 8.697 0.815 1.00 25.03 788 ASN A N 1
ATOM 696 C CA . ASN A 1 123 ? 35.259 9.692 0.849 1.00 25.19 788 ASN A CA 1
ATOM 697 C C . ASN A 1 123 ? 34.602 9.704 2.198 1.00 25.01 788 ASN A C 1
ATOM 698 O O . ASN A 1 123 ? 34.268 8.656 2.756 1.00 25.05 788 ASN A O 1
ATOM 703 N N . ILE A 1 124 ? 34.459 10.907 2.748 1.00 24.84 789 ILE A N 1
ATOM 704 C CA . ILE A 1 124 ? 34.049 11.064 4.126 1.00 23.24 789 ILE A CA 1
ATOM 705 C C . ILE A 1 124 ? 32.767 11.896 4.181 1.00 24.24 789 ILE A C 1
ATOM 706 O O . ILE A 1 124 ? 32.640 12.910 3.493 1.00 22.80 789 ILE A O 1
ATOM 711 N N . GLU A 1 125 ? 31.848 11.483 5.048 1.00 23.17 790 GLU A N 1
ATOM 712 C CA . GLU A 1 125 ? 30.642 12.219 5.285 1.00 23.95 790 GLU A CA 1
ATOM 713 C C . GLU A 1 125 ? 30.385 12.285 6.795 1.00 24.52 790 GLU A C 1
ATOM 714 O O . GLU A 1 125 ? 30.204 11.236 7.471 1.00 24.33 790 GLU A O 1
ATOM 720 N N . CYS A 1 126 ? 30.317 13.507 7.311 1.00 23.15 791 CYS A N 1
ATOM 721 C CA . CYS A 1 126 ? 29.913 13.705 8.693 1.00 23.74 791 CYS A CA 1
ATOM 722 C C . CYS A 1 126 ? 28.406 13.628 8.820 1.00 23.76 791 CYS A C 1
ATOM 723 O O . CYS A 1 126 ? 27.687 14.430 8.239 1.00 24.83 791 CYS A O 1
ATOM 726 N N . ILE A 1 127 ? 27.896 12.623 9.532 1.00 24.01 792 ILE A N 1
ATOM 727 C CA . ILE A 1 127 ? 26.446 12.512 9.750 1.00 24.24 792 ILE A CA 1
ATOM 728 C C . ILE A 1 127 ? 26.046 13.293 11.006 1.00 25.16 792 ILE A C 1
ATOM 729 O O . ILE A 1 127 ? 25.031 13.998 11.026 1.00 25.12 792 ILE A O 1
ATOM 734 N N . SER A 1 128 ? 26.884 13.222 12.042 1.00 25.85 793 SER A N 1
ATOM 735 C CA . SER A 1 128 ? 26.686 14.044 13.209 1.00 25.90 793 SER A CA 1
ATOM 736 C C . SER A 1 128 ? 28.020 14.260 13.923 1.00 25.83 793 SER A C 1
ATOM 737 O O . SER A 1 128 ? 29.034 13.687 13.537 1.00 24.27 793 SER A O 1
ATOM 740 N N . ASP A 1 129 ? 28.045 15.103 14.952 1.00 26.97 794 ASP A N 1
ATOM 741 C CA . ASP A 1 129 ? 29.290 15.347 15.652 1.00 27.00 794 ASP A CA 1
ATOM 742 C C . ASP A 1 129 ? 29.841 14.080 16.291 1.00 27.00 794 ASP A C 1
ATOM 743 O O . ASP A 1 129 ? 29.097 13.154 16.591 1.00 25.38 794 ASP A O 1
ATOM 748 N N . PHE A 1 130 ? 31.157 14.041 16.460 1.00 27.73 795 PHE A N 1
ATOM 749 C CA . PHE A 1 130 ? 31.861 12.832 16.906 1.00 27.88 795 PHE A CA 1
ATOM 750 C C . PHE A 1 130 ? 33.161 13.273 17.589 1.00 27.22 795 PHE A C 1
ATOM 751 O O . PHE A 1 130 ? 33.695 14.369 17.296 1.00 26.78 795 PHE A O 1
ATOM 759 N N . THR A 1 131 ? 33.674 12.411 18.466 1.00 26.39 796 THR A N 1
ATOM 760 C CA . THR A 1 131 ? 34.968 12.630 19.157 1.00 28.24 796 THR A CA 1
ATOM 761 C C . THR A 1 131 ? 36.092 11.707 18.674 1.00 28.34 796 THR A C 1
ATOM 762 O O . THR A 1 131 ? 37.237 12.167 18.467 1.00 28.83 796 THR A O 1
ATOM 766 N N . GLU A 1 132 ? 35.776 10.423 18.509 1.00 27.44 797 GLU A N 1
ATOM 767 C CA . GLU A 1 132 ? 36.786 9.423 18.135 1.00 29.40 797 GLU A CA 1
ATOM 768 C C . GLU A 1 132 ? 37.271 9.595 16.692 1.00 28.35 797 GLU A C 1
ATOM 769 O O . GLU A 1 132 ? 36.566 10.175 15.878 1.00 28.30 797 GLU A O 1
ATOM 775 N N . ALA A 1 133 ? 38.475 9.093 16.395 1.00 27.86 798 ALA A N 1
ATOM 776 C CA . ALA A 1 133 ? 39.029 9.151 15.046 1.00 27.89 798 ALA A CA 1
ATOM 777 C C . ALA A 1 133 ? 39.036 7.751 14.485 1.00 26.30 798 ALA A C 1
ATOM 778 O O . ALA A 1 133 ? 39.338 6.827 15.221 1.00 26.68 798 ALA A O 1
ATOM 780 N N . PRO A 1 134 ? 38.778 7.598 13.166 1.00 25.91 799 PRO A N 1
ATOM 781 C CA . PRO A 1 134 ? 38.907 6.300 12.513 1.00 26.19 799 PRO A CA 1
ATOM 782 C C . PRO A 1 134 ? 40.352 5.845 12.558 1.00 26.56 799 PRO A C 1
ATOM 783 O O . PRO A 1 134 ? 41.274 6.676 12.570 1.00 26.77 799 PRO A O 1
ATOM 787 N N . VAL A 1 135 ? 40.530 4.536 12.592 1.00 26.74 800 VAL A N 1
ATOM 788 C CA . VAL A 1 135 ? 41.836 3.928 12.550 1.00 26.45 800 VAL A CA 1
ATOM 789 C C . VAL A 1 135 ? 42.085 3.301 11.188 1.00 26.11 800 VAL A C 1
ATOM 790 O O . VAL A 1 135 ? 41.245 2.540 10.657 1.00 26.61 800 VAL A O 1
ATOM 794 N N . LEU A 1 136 ? 43.250 3.612 10.630 1.00 25.31 801 LEU A N 1
ATOM 795 C CA . LEU A 1 136 ? 43.741 2.971 9.427 1.00 24.56 801 LEU A CA 1
ATOM 796 C C . LEU A 1 136 ? 44.694 1.858 9.829 1.00 23.97 801 LEU A C 1
ATOM 797 O O . LEU A 1 136 ? 45.759 2.117 10.401 1.00 22.90 801 LEU A O 1
ATOM 802 N N . ASN A 1 137 ? 44.302 0.615 9.537 1.00 23.00 802 ASN A N 1
ATOM 803 C CA . ASN A 1 137 ? 45.171 -0.533 9.779 1.00 23.02 802 ASN A CA 1
ATOM 804 C C . ASN A 1 137 ? 45.741 -1.108 8.475 1.00 22.59 802 ASN A C 1
ATOM 805 O O . ASN A 1 137 ? 45.013 -1.364 7.521 1.00 21.94 802 ASN A O 1
ATOM 810 N N . ILE A 1 138 ? 47.056 -1.288 8.454 1.00 22.26 803 ILE A N 1
ATOM 811 C CA . ILE A 1 138 ? 47.775 -1.728 7.272 1.00 22.31 803 ILE A CA 1
ATOM 812 C C . ILE A 1 138 ? 48.522 -3.031 7.564 1.00 22.74 803 ILE A C 1
ATOM 813 O O . ILE A 1 138 ? 49.428 -3.065 8.396 1.00 22.36 803 ILE A O 1
ATOM 818 N N . GLN A 1 139 ? 48.147 -4.095 6.860 1.00 23.31 804 GLN A N 1
ATOM 819 C CA . GLN A 1 139 ? 48.862 -5.365 6.955 1.00 24.44 804 GLN A CA 1
ATOM 820 C C . GLN A 1 139 ? 49.452 -5.739 5.613 1.00 24.08 804 GLN A C 1
ATOM 821 O O . GLN A 1 139 ? 48.786 -5.621 4.594 1.00 24.23 804 GLN A O 1
ATOM 827 N N . PHE A 1 140 ? 50.703 -6.197 5.612 1.00 24.64 805 PHE A N 1
ATOM 828 C CA . PHE A 1 140 ? 51.343 -6.717 4.394 1.00 24.31 805 PHE A CA 1
ATOM 829 C C . PHE A 1 140 ? 52.482 -7.690 4.669 1.00 25.00 805 PHE A C 1
ATOM 830 O O . PHE A 1 140 ? 53.086 -7.672 5.743 1.00 23.86 805 PHE A O 1
ATOM 838 N N . ARG A 1 141 ? 52.740 -8.552 3.675 1.00 25.75 806 ARG A N 1
ATOM 839 C CA . ARG A 1 141 ? 53.933 -9.391 3.662 1.00 27.80 806 ARG A CA 1
ATOM 840 C C . ARG A 1 141 ? 55.127 -8.591 3.086 1.00 28.07 806 ARG A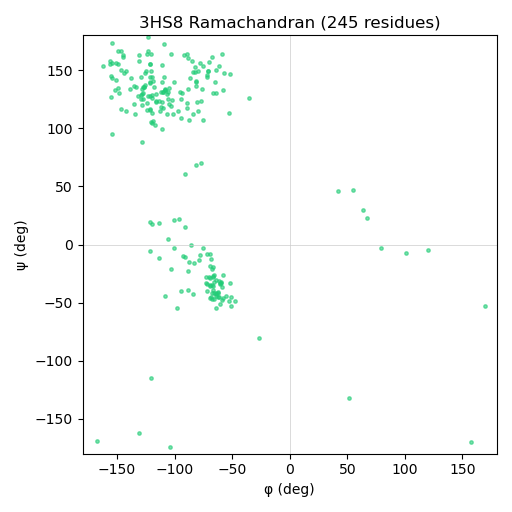 C 1
ATOM 841 O O . ARG A 1 141 ? 54.857 -7.660 2.163 1.00 29.65 806 ARG A O 1
ATOM 849 N N . TYR A 1 142 ? 56.346 -8.869 3.535 1.00 29.04 807 TYR A N 1
ATOM 850 C CA . TYR A 1 142 ? 57.523 -8.162 3.044 1.00 29.17 807 TYR A CA 1
ATOM 851 C C . TYR A 1 142 ? 58.779 -9.016 3.185 1.00 30.29 807 TYR A C 1
ATOM 852 O O . TYR A 1 142 ? 59.407 -9.045 4.244 1.00 30.19 807 TYR A O 1
ATOM 861 N N . GLY A 1 143 ? 59.141 -9.710 2.111 1.00 30.21 808 GLY A N 1
ATOM 862 C CA . GLY A 1 143 ? 60.317 -10.560 2.112 1.00 30.88 808 GLY A CA 1
ATOM 863 C C . GLY A 1 143 ? 60.167 -11.759 3.028 1.00 30.62 808 GLY A C 1
ATOM 864 O O . GLY A 1 143 ? 61.157 -12.343 3.468 1.00 30.80 808 GLY A O 1
ATOM 865 N N . GLY A 1 144 ? 58.923 -12.127 3.314 1.00 30.61 809 GLY A N 1
ATOM 866 C CA . GLY A 1 144 ? 58.642 -13.258 4.179 1.00 30.45 809 GLY A CA 1
ATOM 867 C C . GLY A 1 144 ? 58.264 -12.836 5.585 1.00 30.13 809 GLY A C 1
ATOM 868 O O . GLY A 1 144 ? 57.865 -13.662 6.405 1.00 30.33 809 GLY A O 1
ATOM 869 N N . THR A 1 145 ? 58.390 -11.542 5.862 1.00 30.19 810 THR A N 1
ATOM 870 C CA . THR A 1 145 ? 58.059 -11.005 7.177 1.00 29.89 810 THR A CA 1
ATOM 871 C C . THR A 1 145 ? 56.681 -10.352 7.174 1.00 29.39 810 THR A C 1
ATOM 872 O O . THR A 1 145 ? 56.305 -9.676 6.216 1.00 29.38 810 THR A O 1
ATOM 876 N N . PHE A 1 146 ? 55.931 -10.559 8.252 1.00 28.53 811 PHE A N 1
ATOM 877 C CA . PHE A 1 146 ? 54.593 -9.991 8.375 1.00 27.54 811 PHE A CA 1
ATOM 878 C C . PHE A 1 1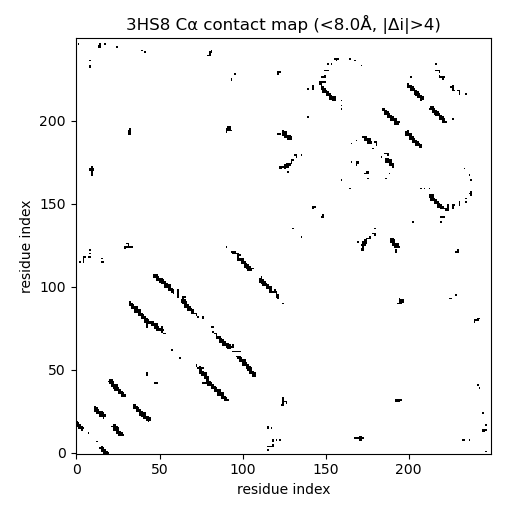46 ? 54.603 -8.583 9.021 1.00 27.16 811 PHE A C 1
ATOM 879 O O . PHE A 1 146 ? 54.997 -8.410 10.178 1.00 26.81 811 PHE A O 1
ATOM 887 N N . GLN A 1 147 ? 54.160 -7.588 8.254 1.00 26.24 812 GLN A N 1
ATOM 888 C CA . GLN A 1 147 ? 54.116 -6.181 8.707 1.00 26.43 812 GLN A CA 1
ATOM 889 C C . GLN A 1 147 ? 52.701 -5.740 9.037 1.00 26.24 812 GLN A C 1
ATOM 890 O O . GLN A 1 147 ? 51.766 -6.038 8.303 1.00 26.17 812 GLN A O 1
ATOM 896 N N . ASN A 1 148 ? 52.556 -5.062 10.170 1.00 26.75 813 ASN A N 1
ATOM 897 C CA . ASN A 1 148 ? 51.264 -4.632 10.676 1.00 27.71 813 ASN A CA 1
ATOM 898 C C . ASN A 1 148 ? 51.367 -3.250 11.324 1.00 27.99 813 ASN A C 1
ATOM 899 O O . ASN A 1 148 ? 52.031 -3.074 12.347 1.00 28.11 813 ASN A O 1
ATOM 904 N N . VAL A 1 149 ? 50.701 -2.275 10.718 1.00 28.04 814 VAL A N 1
ATOM 905 C CA . VAL A 1 149 ? 50.770 -0.863 11.146 1.00 27.81 814 VAL A CA 1
ATOM 906 C C . VAL A 1 149 ? 49.379 -0.313 11.408 1.00 27.74 814 VAL A C 1
ATOM 907 O O . VAL A 1 149 ? 48.465 -0.556 10.629 1.00 28.08 814 VAL A O 1
ATOM 911 N N . SER A 1 150 ? 49.212 0.438 12.495 1.00 27.39 815 SER A N 1
ATOM 912 C CA . SER A 1 150 ? 47.978 1.173 12.725 1.00 26.73 815 SER A CA 1
ATOM 913 C C . SER A 1 150 ? 48.271 2.649 13.061 1.00 26.81 815 SER A C 1
ATOM 914 O O . SER A 1 150 ? 49.262 2.955 13.720 1.00 26.68 815 SER A O 1
ATOM 917 N N . VAL A 1 151 ? 47.398 3.529 12.598 1.00 25.91 816 VAL A N 1
ATOM 918 C CA . VAL A 1 151 ? 47.539 4.991 12.801 1.00 26.19 816 VAL A CA 1
ATOM 919 C C . VAL A 1 151 ? 46.133 5.581 12.708 1.00 25.91 816 VAL A C 1
ATOM 920 O O . VAL A 1 151 ? 45.328 5.076 11.961 1.00 26.80 816 VAL A O 1
ATOM 924 N N . LYS A 1 152 ? 45.823 6.613 13.489 1.00 26.35 817 LYS A N 1
ATOM 925 C CA . LYS A 1 152 ? 44.529 7.246 13.419 1.00 26.35 817 LYS A CA 1
ATOM 926 C C . LYS A 1 152 ? 44.547 8.220 12.244 1.00 25.90 817 LYS A C 1
ATOM 927 O O . LYS A 1 152 ? 45.547 8.890 11.994 1.00 25.05 817 LYS A O 1
ATOM 933 N N . LEU A 1 153 ? 43.446 8.268 11.512 1.00 25.20 818 LEU A N 1
ATOM 934 C CA . LEU A 1 153 ? 43.282 9.219 10.435 1.00 24.93 818 LEU A CA 1
ATOM 935 C C . LEU A 1 153 ? 42.856 10.543 11.037 1.00 25.44 818 LEU A C 1
ATOM 936 O O . LEU A 1 153 ? 42.079 10.561 11.984 1.00 24.69 818 LEU A O 1
ATOM 941 N N . PRO A 1 154 ? 43.399 11.650 10.489 1.00 25.37 819 PRO A N 1
ATOM 942 C CA . PRO A 1 154 ? 43.148 12.993 11.010 1.00 26.26 819 PRO A CA 1
ATOM 943 C C . PRO A 1 154 ? 41.814 13.516 10.496 1.00 26.11 819 PRO A C 1
ATOM 944 O O . PRO A 1 154 ? 41.747 14.427 9.669 1.00 28.34 819 PRO A O 1
ATOM 948 N N . ILE A 1 155 ? 40.757 12.889 10.972 1.00 25.43 820 ILE A N 1
ATOM 949 C CA . ILE A 1 155 ? 39.402 13.305 10.730 1.00 24.07 820 ILE A CA 1
ATOM 950 C C . ILE A 1 155 ? 38.879 13.644 12.130 1.00 24.36 820 ILE A C 1
ATOM 951 O O . ILE A 1 155 ? 38.636 12.752 12.961 1.00 23.80 820 ILE A O 1
ATOM 956 N N . THR A 1 156 ? 38.832 14.954 12.381 1.00 24.09 821 THR A N 1
ATOM 957 C CA . THR A 1 156 ? 38.390 15.539 13.637 1.00 23.94 821 THR A CA 1
ATOM 958 C C . THR A 1 156 ? 37.194 16.458 13.335 1.00 23.96 821 THR A C 1
ATOM 959 O O . THR A 1 156 ? 36.947 16.831 12.200 1.00 22.47 821 THR A O 1
ATOM 963 N N . LEU A 1 157 ? 36.431 16.827 14.365 1.00 24.21 822 LEU A N 1
ATOM 964 C CA . LEU A 1 157 ? 35.171 17.542 14.138 1.00 23.76 822 LEU A CA 1
ATOM 965 C C . LEU A 1 157 ? 35.326 18.884 13.400 1.00 23.12 822 LEU A C 1
ATOM 966 O O . LEU A 1 157 ? 34.479 19.267 12.582 1.00 22.62 822 LEU A O 1
ATOM 971 N N . ASN A 1 158 ? 36.451 19.554 13.641 1.00 23.72 823 ASN A N 1
ATOM 972 C CA . ASN A 1 158 ? 36.742 20.844 13.021 1.00 23.87 823 ASN A CA 1
ATOM 973 C C . ASN A 1 158 ? 37.084 20.766 11.513 1.00 22.99 823 ASN A C 1
ATOM 974 O O . ASN A 1 158 ? 37.085 21.803 10.834 1.00 23.53 823 ASN A O 1
ATOM 979 N N . LYS A 1 159 ? 37.238 19.558 10.968 1.00 23.18 824 LYS A N 1
ATOM 980 C CA . LYS A 1 159 ? 37.369 19.429 9.504 1.00 22.09 824 LYS A CA 1
ATOM 981 C C . LYS A 1 159 ? 36.082 19.801 8.816 1.00 22.01 824 LYS A C 1
ATOM 982 O O . LYS A 1 159 ? 36.102 20.137 7.654 1.00 23.09 824 LYS A O 1
ATOM 988 N N . PHE A 1 160 ? 34.964 19.751 9.541 1.00 22.34 825 PHE A N 1
ATOM 989 C CA . PHE A 1 160 ? 33.669 20.129 9.027 1.00 22.10 825 PHE A CA 1
ATOM 990 C C . PHE A 1 160 ? 33.271 21.521 9.470 1.00 24.28 825 PHE A C 1
ATOM 991 O O . PHE A 1 160 ? 32.087 21.881 9.426 1.00 25.99 825 PHE A O 1
ATOM 999 N N . PHE A 1 161 ? 34.276 22.304 9.845 1.00 25.12 826 PHE A N 1
ATOM 1000 C CA . PHE A 1 161 ? 34.113 23.670 10.421 1.00 26.67 826 PHE A CA 1
ATOM 1001 C C . PHE A 1 161 ? 34.434 24.635 9.332 1.00 27.48 826 PHE A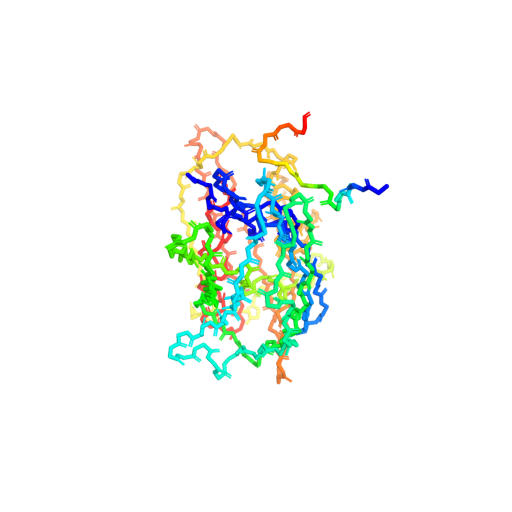 C 1
ATOM 1002 O O . PHE A 1 161 ? 35.533 24.582 8.769 1.00 28.55 826 PHE A O 1
ATOM 1010 N N . GLN A 1 162 ? 33.470 25.463 8.956 1.00 27.50 827 GLN A N 1
ATOM 1011 C CA A GLN A 1 162 ? 33.719 26.472 7.914 0.50 27.76 827 GLN A CA 1
ATOM 1012 C CA B GLN A 1 162 ? 33.695 26.454 7.913 0.50 27.29 827 GLN A CA 1
ATOM 1013 C C . GLN A 1 162 ? 33.604 27.893 8.449 1.00 27.02 827 GLN A C 1
ATOM 1014 O O . GLN A 1 162 ? 32.710 28.202 9.252 1.00 25.83 827 GLN A O 1
ATOM 1025 N N . PRO A 1 163 ? 34.501 28.774 7.989 1.00 26.75 828 PRO A N 1
ATOM 1026 C CA . PRO A 1 163 ? 34.543 30.122 8.570 1.00 26.24 828 PRO A CA 1
ATOM 1027 C C . PRO A 1 163 ? 33.359 30.985 8.174 1.00 26.64 828 PRO A C 1
ATOM 1028 O O . PRO A 1 163 ? 32.881 30.868 7.036 1.00 24.58 828 PRO A O 1
ATOM 1032 N N . THR A 1 164 ? 32.896 31.860 9.080 1.00 26.00 829 THR A N 1
ATOM 1033 C CA . THR A 1 164 ? 31.825 32.798 8.744 1.00 27.20 829 THR A CA 1
ATOM 1034 C C . THR A 1 164 ? 32.184 34.218 9.244 1.00 27.50 829 THR A C 1
ATOM 1035 O O . THR A 1 164 ? 32.267 34.459 10.465 1.00 25.40 829 THR A O 1
ATOM 1039 N N . GLU A 1 165 ? 32.419 35.136 8.306 1.00 28.71 830 GLU A N 1
ATOM 1040 C CA . GLU A 1 165 ? 32.677 36.533 8.682 1.00 30.16 830 GLU A CA 1
ATOM 1041 C C . GLU A 1 165 ? 31.387 37.131 9.169 1.00 30.44 830 GLU A C 1
ATOM 1042 O O . GLU A 1 165 ? 30.302 36.742 8.724 1.00 30.60 830 GLU A O 1
ATOM 1048 N N . MET A 1 166 ? 31.492 38.073 10.087 1.00 30.28 831 MET A N 1
ATOM 1049 C CA . MET A 1 166 ? 30.332 38.847 10.483 1.00 29.92 831 MET A CA 1
ATOM 1050 C C . MET A 1 166 ? 30.802 40.103 11.187 1.00 29.42 831 MET A C 1
ATOM 1051 O O . MET A 1 166 ? 31.887 40.128 11.761 1.00 28.85 831 MET A O 1
ATOM 1056 N N . ALA A 1 167 ? 29.970 41.127 11.119 1.00 29.54 832 ALA A N 1
ATOM 1057 C CA . ALA A 1 167 ? 30.182 42.376 11.828 1.00 29.83 832 ALA A CA 1
ATOM 1058 C C . ALA A 1 167 ? 30.063 42.179 13.347 1.00 29.67 832 ALA A C 1
ATOM 1059 O O . ALA A 1 167 ? 29.468 41.204 13.823 1.00 29.76 832 ALA A O 1
ATOM 1061 N N . SER A 1 168 ? 30.604 43.117 14.122 1.00 29.18 833 SER A N 1
ATOM 1062 C CA . SER A 1 168 ? 30.667 42.912 15.564 1.00 29.60 833 SER A CA 1
ATOM 1063 C C . SER A 1 168 ? 29.323 42.911 16.244 1.00 29.17 833 SER A C 1
ATOM 1064 O O . SER A 1 168 ? 29.137 42.157 17.180 1.00 29.28 833 SER A O 1
ATOM 1067 N N . GLN A 1 169 ? 28.359 43.721 15.791 1.00 28.89 834 GLN A N 1
ATOM 1068 C CA . GLN A 1 169 ? 27.072 43.756 16.503 1.00 28.54 834 GLN A CA 1
ATOM 1069 C C . GLN A 1 169 ? 26.321 42.441 16.305 1.00 27.13 834 GLN A C 1
ATOM 1070 O O . GLN A 1 169 ? 25.599 41.986 17.185 1.00 26.05 834 GLN A O 1
ATOM 1076 N N . ASP A 1 170 ? 26.487 41.872 15.120 1.00 25.91 835 ASP A N 1
ATOM 1077 C CA . ASP A 1 170 ? 25.926 40.58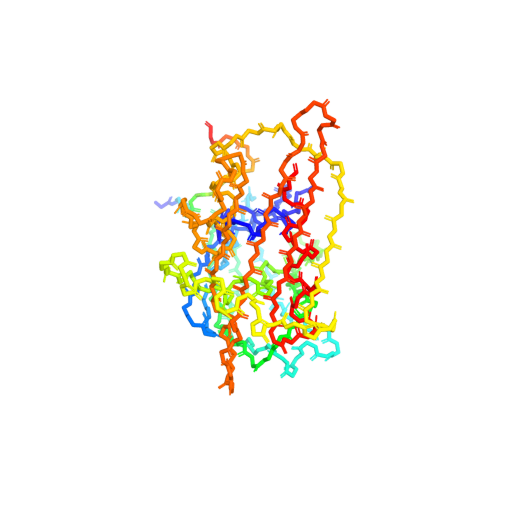5 14.798 1.00 26.37 835 ASP A CA 1
ATOM 1078 C C . ASP A 1 170 ? 26.577 39.516 15.660 1.00 25.33 835 ASP A C 1
ATOM 1079 O O . ASP A 1 170 ? 25.877 38.664 16.225 1.00 24.84 835 ASP A O 1
ATOM 1084 N N . PHE A 1 171 ? 27.910 39.557 15.749 1.00 25.39 836 PHE A N 1
ATOM 1085 C CA . PHE A 1 171 ? 28.640 38.653 16.632 1.00 25.52 836 PHE A CA 1
ATOM 1086 C C . PHE A 1 171 ? 28.081 38.713 18.058 1.00 25.42 836 PHE A C 1
ATOM 1087 O O . PHE A 1 171 ? 27.773 37.688 18.646 1.00 24.04 836 PHE A O 1
ATOM 1095 N N . PHE A 1 172 ? 27.898 39.912 18.605 1.00 25.16 837 PHE A N 1
ATOM 1096 C CA . PHE A 1 172 ? 27.455 40.000 20.000 1.00 25.44 837 PHE A CA 1
ATOM 1097 C C . PHE A 1 172 ? 26.010 39.532 20.212 1.00 26.11 837 PHE A C 1
ATOM 1098 O O . PHE A 1 172 ? 25.717 38.919 21.242 1.00 25.68 837 PHE A O 1
ATOM 1106 N N . GLN A 1 173 ? 25.122 39.805 19.247 1.00 25.70 838 GLN A N 1
ATOM 1107 C CA . GLN A 1 173 ? 23.762 39.251 19.296 1.00 27.16 838 GLN A CA 1
ATOM 1108 C C . GLN A 1 173 ? 23.813 37.717 19.337 1.00 25.93 838 GLN A C 1
ATOM 1109 O O . GLN A 1 173 ? 23.115 37.089 20.152 1.00 25.69 838 GLN A O 1
ATOM 1115 N N . ARG A 1 174 ? 24.634 37.138 18.467 1.00 25.88 839 ARG A N 1
ATOM 1116 C CA . ARG A 1 174 ? 24.788 35.692 18.390 1.00 25.52 839 ARG A CA 1
ATOM 1117 C C . ARG A 1 174 ? 25.379 35.130 19.677 1.00 24.91 839 ARG A C 1
ATOM 1118 O O . ARG A 1 174 ? 24.930 34.096 20.172 1.00 25.18 839 ARG A O 1
ATOM 1126 N N . TRP A 1 175 ? 26.385 35.810 20.219 1.00 24.76 840 TRP A N 1
ATOM 1127 C CA . TRP A 1 175 ? 27.012 35.345 21.448 1.00 24.59 840 TRP A CA 1
ATOM 1128 C C . TRP A 1 175 ? 25.989 35.318 22.593 1.00 25.33 840 TRP A C 1
ATOM 1129 O O . TRP A 1 175 ? 25.902 34.341 23.344 1.00 25.61 840 TRP A O 1
ATOM 1140 N N . LYS A 1 176 ? 25.193 36.386 22.703 1.00 26.10 841 LYS A N 1
ATOM 1141 C CA . LYS A 1 176 ? 24.203 36.500 23.776 1.00 27.25 841 LYS A CA 1
ATOM 1142 C C . LYS A 1 176 ? 23.037 35.531 23.616 1.00 27.29 841 LYS A C 1
ATOM 1143 O O . LYS A 1 176 ? 22.429 35.126 24.601 1.00 28.78 841 LYS A O 1
ATOM 1149 N N . GLN A 1 177 ? 22.738 35.156 22.373 1.00 26.57 842 GLN A N 1
ATOM 1150 C CA . GLN A 1 177 ? 21.743 34.129 22.035 1.00 27.17 842 GLN A CA 1
ATOM 1151 C C . GLN A 1 177 ? 22.170 32.782 22.669 1.00 26.42 842 GLN A C 1
ATOM 1152 O O . GLN A 1 177 ? 21.323 32.012 23.092 1.00 27.47 842 GLN A O 1
ATOM 1158 N N . LEU A 1 178 ? 23.478 32.530 22.752 1.00 26.12 843 LEU A N 1
ATOM 1159 C CA . LEU A 1 178 ? 24.030 31.276 23.316 1.00 25.40 843 LEU A CA 1
ATOM 1160 C C . LEU A 1 178 ? 24.297 31.415 24.808 1.00 25.07 843 LEU A C 1
ATOM 1161 O O . LEU A 1 178 ? 25.424 31.282 25.273 1.00 26.19 843 LEU A O 1
ATOM 1166 N N . SER A 1 179 ? 23.235 31.690 25.559 1.00 26.09 844 SER A N 1
ATOM 1167 C CA . SER A 1 179 ? 23.369 32.109 26.944 1.00 26.99 844 SER A CA 1
ATOM 1168 C C . SER A 1 179 ? 23.118 30.962 27.903 1.00 26.67 844 SER A C 1
ATOM 1169 O O . SER A 1 179 ? 23.180 31.170 29.125 1.00 27.26 844 SER A O 1
ATOM 1172 N N . ASN A 1 180 ? 22.769 29.794 27.366 1.00 24.89 845 ASN A N 1
ATOM 1173 C CA . ASN A 1 180 ? 22.484 28.616 28.194 1.00 23.74 845 ASN A CA 1
ATOM 1174 C C . ASN A 1 180 ? 23.813 28.054 28.675 1.00 22.23 845 ASN A C 1
ATOM 1175 O O . ASN A 1 180 ? 24.766 27.916 27.882 1.00 22.35 845 ASN A O 1
ATOM 1180 N N . PRO A 1 181 ? 23.918 27.732 29.978 1.00 22.74 846 PRO A N 1
ATOM 1181 C CA . PRO A 1 181 ? 25.229 27.276 30.480 1.00 22.34 846 PRO A CA 1
ATOM 1182 C C . PRO A 1 181 ? 25.781 26.047 29.782 1.00 23.11 846 PRO A C 1
ATOM 1183 O O . PRO A 1 181 ? 27.036 25.850 29.767 1.00 23.84 846 PRO A O 1
ATOM 1187 N N . GLN A 1 182 ? 24.888 25.213 29.227 1.00 23.37 847 GLN A N 1
ATOM 1188 C CA . GLN A 1 182 ? 25.344 23.998 28.532 1.00 26.15 847 GLN A CA 1
ATOM 1189 C C . GLN A 1 182 ? 26.063 24.329 27.251 1.00 25.07 847 GLN A C 1
ATOM 1190 O O . GLN A 1 182 ? 26.781 23.477 26.725 1.00 25.57 847 GLN A O 1
ATOM 1196 N N . GLN A 1 183 ? 25.863 25.547 26.733 1.00 23.10 848 GLN A N 1
ATOM 1197 C CA . GLN A 1 183 ? 26.368 25.887 25.416 1.00 22.71 848 GLN A CA 1
ATOM 1198 C C . GLN A 1 183 ? 27.817 26.410 25.488 1.00 23.00 848 GLN A C 1
ATOM 1199 O O . GLN A 1 183 ? 28.523 26.496 24.466 1.00 22.63 848 GLN A O 1
ATOM 1205 N N . GLU A 1 184 ? 28.285 26.762 26.683 1.00 20.71 849 GLU A N 1
ATOM 1206 C CA . GLU A 1 184 ? 29.600 27.385 26.780 1.00 21.41 849 GLU A CA 1
ATOM 1207 C C . GLU A 1 184 ? 30.578 26.393 27.398 1.00 21.97 849 GLU A C 1
ATOM 1208 O O . GLU A 1 184 ? 30.282 25.767 28.415 1.00 22.62 849 GLU A O 1
ATOM 1214 N N . VAL A 1 185 ? 31.745 26.261 26.795 1.00 22.77 850 VAL A N 1
ATOM 1215 C CA . VAL A 1 185 ? 32.818 25.485 27.400 1.00 24.11 850 VAL A CA 1
ATOM 1216 C C . VAL A 1 185 ? 34.013 26.400 27.407 1.00 25.32 850 VAL A C 1
ATOM 1217 O O . VAL A 1 185 ? 34.415 26.947 26.370 1.00 27.00 850 VAL A O 1
ATOM 1221 N N . GLN A 1 186 ? 34.586 26.577 28.570 1.00 25.86 851 GLN A N 1
ATOM 1222 C CA . GLN A 1 186 ? 35.728 27.467 28.731 1.00 27.42 851 GLN A CA 1
ATOM 1223 C C . GLN A 1 186 ? 36.919 26.685 29.298 1.00 26.66 851 GLN A C 1
ATOM 1224 O O . GLN A 1 186 ? 36.746 25.772 30.083 1.00 26.37 851 GLN A O 1
ATOM 1230 N N . ASN A 1 187 ? 38.124 27.020 28.863 1.00 26.16 852 ASN A N 1
ATOM 1231 C CA . ASN A 1 187 ? 39.317 26.340 29.352 1.00 26.35 852 ASN A CA 1
ATOM 1232 C C . ASN A 1 187 ? 40.407 27.373 29.589 1.00 26.18 852 ASN A C 1
ATOM 1233 O O . ASN A 1 187 ? 40.651 28.221 28.743 1.00 25.80 852 ASN A O 1
ATOM 1238 N N . ILE A 1 188 ? 41.069 27.271 30.740 1.00 26.10 853 ILE A N 1
ATOM 1239 C CA . ILE A 1 188 ? 42.164 28.159 31.101 1.00 27.54 853 ILE A CA 1
ATOM 1240 C C . ILE A 1 188 ? 43.371 27.272 31.198 1.00 27.42 853 ILE A C 1
ATOM 1241 O O . ILE A 1 188 ? 43.373 26.307 31.952 1.00 27.59 853 ILE A O 1
ATOM 1246 N N . PHE A 1 189 ? 44.410 27.585 30.431 1.00 26.73 854 PHE A N 1
ATOM 1247 C CA . PHE A 1 189 ? 45.536 26.662 30.284 1.00 25.99 854 PHE A CA 1
ATOM 1248 C C . PHE A 1 189 ? 46.856 27.386 30.001 1.00 26.37 854 PHE A C 1
ATOM 1249 O O . PHE A 1 189 ? 46.885 28.538 29.502 1.00 25.75 854 PHE A O 1
ATOM 1257 N N . LYS A 1 190 ? 47.946 26.707 30.335 1.00 25.11 855 LYS A N 1
ATOM 1258 C CA . LYS A 1 190 ? 49.297 27.227 30.141 1.00 26.23 855 LYS A CA 1
ATOM 1259 C C . LYS A 1 190 ? 49.691 26.992 28.685 1.00 26.27 855 LYS A C 1
ATOM 1260 O O . LYS A 1 190 ? 49.458 25.890 28.149 1.00 27.00 855 LYS A O 1
ATOM 1266 N N . ALA A 1 191 ? 50.300 27.986 28.037 1.00 24.37 856 ALA A N 1
ATOM 1267 C CA . ALA A 1 191 ? 50.669 27.836 26.609 1.00 25.05 856 ALA A CA 1
ATOM 1268 C C . ALA A 1 191 ? 51.725 26.735 26.444 1.00 24.02 856 ALA A C 1
ATOM 1269 O O . ALA A 1 191 ? 52.649 26.656 27.254 1.00 24.32 856 ALA A O 1
ATOM 1271 N N . LYS A 1 192 ? 51.607 25.917 25.401 1.00 23.39 857 LYS A N 1
ATOM 1272 C CA . LYS A 1 192 ? 52.679 24.960 25.043 1.00 24.11 857 LYS A CA 1
ATOM 1273 C C . LYS A 1 192 ? 53.665 25.597 24.122 1.00 23.12 857 LYS A C 1
ATOM 1274 O O . LYS A 1 192 ? 54.787 25.128 24.003 1.00 22.38 857 LYS A O 1
ATOM 1280 N N . HIS A 1 193 ? 53.229 26.644 23.417 1.00 22.70 858 HIS A N 1
ATOM 1281 C CA . HIS A 1 193 ? 54.058 27.274 22.375 1.00 22.44 858 HIS A CA 1
ATOM 1282 C C . HIS A 1 193 ? 54.276 28.773 22.639 1.00 22.26 858 HIS A C 1
ATOM 1283 O O . HIS A 1 193 ? 53.515 29.363 23.436 1.00 23.12 858 HIS A O 1
ATOM 1290 N N . PRO A 1 194 ? 55.247 29.410 21.921 1.00 21.64 859 PRO A N 1
ATOM 1291 C CA . PRO A 1 194 ? 55.463 30.843 22.131 1.00 21.46 859 PRO A CA 1
ATOM 1292 C C . PRO A 1 194 ? 54.137 31.648 21.999 1.00 20.87 859 PRO A C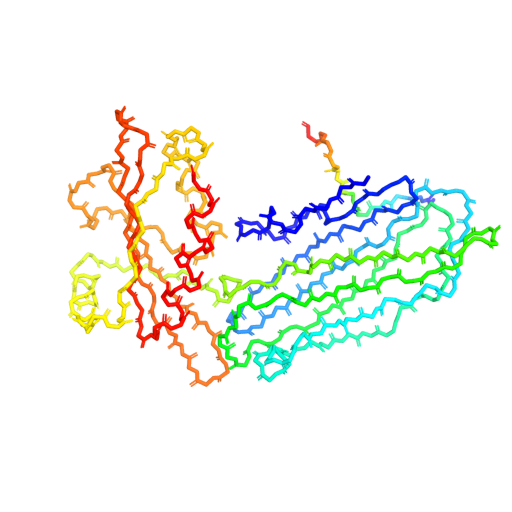 1
ATOM 1293 O O . PRO A 1 194 ? 53.274 31.293 21.216 1.00 21.48 859 PRO A O 1
ATOM 1297 N N . MET A 1 195 ? 54.002 32.728 22.762 1.00 21.25 860 MET A N 1
ATOM 1298 C CA . MET A 1 195 ? 52.790 33.589 22.669 1.00 21.36 860 MET A CA 1
ATOM 1299 C C . MET A 1 195 ? 52.895 34.478 21.398 1.00 20.56 860 MET A C 1
ATOM 1300 O O . MET A 1 195 ? 53.101 35.699 21.469 1.00 19.51 860 MET A O 1
ATOM 1305 N N . ASP A 1 196 ? 52.777 33.838 20.241 1.00 21.04 861 ASP A N 1
ATOM 1306 C CA . ASP A 1 196 ? 53.149 34.442 18.961 1.00 20.64 861 ASP A CA 1
ATOM 1307 C C . ASP A 1 196 ? 51.860 34.783 18.192 1.00 20.30 861 ASP A C 1
ATOM 1308 O O . ASP A 1 196 ? 51.095 33.909 17.775 1.00 21.36 861 ASP A O 1
ATOM 1313 N N . THR A 1 197 ? 51.627 36.085 18.032 1.00 22.39 862 THR A N 1
ATOM 1314 C CA . THR A 1 197 ? 50.323 36.603 17.534 1.00 22.24 862 THR A CA 1
ATOM 1315 C C . THR A 1 197 ? 50.040 36.067 16.153 1.00 22.71 862 THR A C 1
ATOM 1316 O O . THR A 1 197 ? 48.962 35.504 15.917 1.00 21.65 862 THR A O 1
ATOM 1320 N N . GLU A 1 198 ? 51.008 36.200 15.239 1.00 22.49 863 GLU A N 1
ATOM 1321 C CA . GLU A 1 198 ? 50.751 35.758 13.843 1.00 23.81 863 GLU A CA 1
ATOM 1322 C C . GLU A 1 198 ? 50.562 34.243 13.731 1.00 23.01 863 GLU A C 1
ATOM 1323 O O . GLU A 1 198 ? 49.719 33.757 12.944 1.00 23.35 863 GLU A O 1
ATOM 1329 N N . ILE A 1 199 ? 51.307 33.481 14.533 1.00 21.05 864 ILE A N 1
ATOM 1330 C CA . ILE A 1 199 ? 51.090 32.031 14.520 1.00 22.58 864 ILE A CA 1
ATOM 1331 C C . ILE A 1 199 ? 49.718 31.656 15.091 1.00 23.18 864 ILE A C 1
ATOM 1332 O O . ILE A 1 199 ? 49.003 30.797 14.563 1.00 23.97 864 ILE A O 1
ATOM 1337 N N . THR A 1 200 ? 49.334 32.309 16.172 1.00 23.47 865 THR A N 1
ATOM 1338 C CA . THR A 1 200 ? 48.025 32.078 16.753 1.00 24.00 865 THR A CA 1
ATOM 1339 C C . THR A 1 200 ? 46.870 32.354 15.795 1.00 23.69 865 THR A C 1
ATOM 1340 O O . THR A 1 200 ? 45.940 31.522 15.675 1.00 23.41 865 THR A O 1
ATOM 1344 N N . LYS A 1 201 ? 46.919 33.499 15.126 1.00 22.76 866 LYS A N 1
ATOM 1345 C CA . LYS A 1 201 ? 45.977 33.777 14.006 1.00 24.33 866 LYS A CA 1
ATOM 1346 C C . LYS A 1 201 ? 45.919 32.665 12.960 1.00 24.85 866 LYS A C 1
ATOM 1347 O O . LYS A 1 201 ? 44.824 32.198 12.621 1.00 24.72 866 LYS A O 1
ATOM 1353 N N . ALA A 1 202 ? 47.069 32.248 12.429 1.00 24.24 867 ALA A N 1
ATOM 1354 C CA . ALA A 1 202 ? 47.079 31.147 11.460 1.00 23.93 867 ALA A CA 1
ATOM 1355 C C . ALA A 1 202 ? 46.476 29.849 12.023 1.00 24.04 867 ALA A C 1
ATOM 1356 O O . ALA A 1 202 ? 45.825 29.141 11.283 1.00 25.34 867 ALA A O 1
ATOM 1358 N N . LYS A 1 203 ? 46.690 29.534 13.315 1.00 24.64 868 LYS A N 1
ATOM 1359 C CA . LYS A 1 203 ? 46.074 28.346 13.960 1.00 24.34 868 LYS A CA 1
ATOM 1360 C C . LYS A 1 203 ? 44.551 28.437 13.964 1.00 24.88 868 LYS A C 1
ATOM 1361 O O . LYS A 1 203 ? 43.844 27.484 13.623 1.00 25.30 868 LYS A O 1
ATOM 1367 N N . ILE A 1 204 ? 44.038 29.596 14.323 1.00 25.25 869 ILE A N 1
ATOM 1368 C CA . ILE A 1 204 ? 42.569 29.769 14.347 1.00 24.83 869 ILE A CA 1
ATOM 1369 C C . ILE A 1 204 ? 42.000 29.595 12.934 1.00 24.63 869 ILE A C 1
ATOM 1370 O O . ILE A 1 204 ? 40.959 28.955 12.731 1.00 24.98 869 ILE A O 1
ATOM 1375 N N . ILE A 1 205 ? 42.688 30.158 11.952 1.00 24.65 870 ILE A N 1
ATOM 1376 C CA . ILE A 1 205 ? 42.218 30.043 10.571 1.00 25.92 870 ILE A CA 1
ATOM 1377 C C . ILE A 1 205 ? 42.341 28.582 10.065 1.00 25.61 870 ILE A C 1
ATOM 1378 O O . ILE A 1 205 ? 41.406 28.051 9.441 1.00 25.46 870 ILE A O 1
ATOM 1383 N N . GLY A 1 206 ? 43.477 27.946 10.330 1.00 24.95 871 GLY A N 1
ATOM 1384 C CA . GLY A 1 206 ? 43.706 26.535 9.895 1.00 25.39 871 GLY A CA 1
ATOM 1385 C C . GLY A 1 206 ? 42.758 25.575 10.605 1.00 25.96 871 GLY A C 1
ATOM 1386 O O . GLY A 1 206 ? 42.448 24.514 10.095 1.00 26.47 871 GLY A O 1
ATOM 1387 N N . PHE A 1 207 ? 42.295 25.949 11.806 1.00 25.33 872 PHE A N 1
ATOM 1388 C CA . PHE A 1 207 ? 41.281 25.217 12.516 1.00 25.28 872 PHE A CA 1
ATOM 1389 C C . PHE A 1 207 ? 39.918 25.195 11.776 1.00 26.04 872 PHE A C 1
ATOM 1390 O O . PHE A 1 207 ? 39.149 24.240 11.945 1.00 25.64 872 PHE A O 1
ATOM 1398 N N . GLY A 1 208 ? 39.608 26.240 11.007 1.00 26.07 873 GLY A N 1
ATOM 1399 C CA . GLY A 1 208 ? 38.352 26.300 10.255 1.00 26.03 873 GLY A CA 1
ATOM 1400 C C . GLY A 1 208 ? 37.481 27.481 10.635 1.00 26.82 873 GLY A C 1
ATOM 1401 O O . GLY A 1 208 ? 36.428 27.728 10.034 1.00 26.23 873 GLY A O 1
ATOM 1402 N N . SER A 1 209 ? 37.914 28.234 11.643 1.00 27.43 874 SER A N 1
ATOM 1403 C CA . SER A 1 209 ? 37.197 29.434 12.093 1.00 27.72 874 SER A CA 1
ATOM 1404 C C . SER A 1 209 ? 37.525 30.660 11.245 1.00 28.32 874 SER A C 1
ATOM 1405 O O . SER A 1 209 ? 38.625 30.769 10.660 1.00 27.68 874 SER A O 1
ATOM 1408 N N . ALA A 1 210 ? 36.582 31.603 11.168 1.00 27.06 875 ALA A N 1
ATOM 1409 C CA . ALA A 1 210 ? 36.899 32.920 10.634 1.00 27.13 875 ALA A CA 1
ATOM 1410 C C . ALA A 1 210 ? 37.669 33.611 11.751 1.00 27.08 875 ALA A C 1
ATOM 1411 O O . ALA A 1 210 ? 37.484 33.275 12.931 1.00 27.67 875 ALA A O 1
ATOM 1413 N N . LEU A 1 211 ? 38.534 34.570 11.406 1.00 25.32 876 LEU A N 1
ATOM 1414 C CA . LEU A 1 211 ? 39.164 35.378 12.451 1.00 26.46 876 LEU A CA 1
ATOM 1415 C C . LEU A 1 211 ? 38.557 36.757 12.324 1.00 26.16 876 LEU A C 1
ATOM 1416 O O . LEU A 1 211 ? 38.712 37.412 11.294 1.00 25.09 876 LEU A O 1
ATOM 1421 N N . LEU A 1 212 ? 37.864 37.178 13.364 1.00 27.01 877 LEU A N 1
ATOM 1422 C CA . LEU A 1 212 ? 37.068 38.424 13.329 1.00 28.41 877 LEU A CA 1
ATOM 1423 C C . LEU A 1 212 ? 37.836 39.533 14.029 1.00 30.77 877 LEU A C 1
ATOM 1424 O O . LEU A 1 212 ? 38.008 39.494 15.265 1.00 31.95 877 LEU A O 1
ATOM 1429 N N . GLU A 1 213 ? 38.257 40.525 13.253 1.00 33.56 878 GLU A N 1
ATOM 1430 C CA . GLU A 1 213 ? 38.990 41.717 13.773 1.00 35.78 878 GLU A CA 1
ATOM 1431 C C . GLU A 1 213 ? 38.073 42.818 14.253 1.00 35.08 878 GLU A C 1
ATOM 1432 O O . GLU A 1 213 ? 37.010 43.054 13.670 1.00 35.07 878 GLU A O 1
ATOM 1438 N N . GLU A 1 214 ? 38.464 43.492 15.329 1.00 34.98 879 GLU A N 1
ATOM 1439 C CA . GLU A 1 214 ? 37.690 44.656 15.820 1.00 34.13 879 GLU A CA 1
ATOM 1440 C C . GLU A 1 214 ? 36.267 44.277 16.295 1.00 33.42 879 GLU A C 1
ATOM 1441 O O . GLU A 1 214 ? 35.322 45.082 16.229 1.00 32.60 879 GLU A O 1
ATOM 1447 N N . VAL A 1 215 ? 36.144 43.044 16.788 1.00 30.97 880 VAL A N 1
ATOM 1448 C CA . VAL A 1 215 ? 34.949 42.617 17.514 1.00 29.77 880 VAL A CA 1
ATOM 1449 C C . VAL A 1 215 ? 35.175 42.719 19.039 1.00 29.79 880 VAL A C 1
ATOM 1450 O O . VAL A 1 215 ? 34.424 43.400 19.749 1.00 28.61 880 VAL A O 1
ATOM 1454 N N . ASP A 1 216 ? 36.238 42.086 19.531 1.00 29.68 881 ASP A N 1
ATOM 1455 C CA . ASP A 1 216 ? 36.651 42.278 20.917 1.00 30.12 881 ASP A CA 1
ATOM 1456 C C . ASP A 1 216 ? 37.356 43.637 20.930 1.00 30.44 881 ASP A C 1
ATOM 1457 O O . ASP A 1 216 ? 38.320 43.840 20.178 1.00 31.43 881 ASP A O 1
ATOM 1462 N N . PRO A 1 217 ? 36.878 44.564 21.778 1.00 30.90 882 PRO A N 1
ATOM 1463 C CA . PRO A 1 217 ? 37.517 45.875 21.786 1.00 31.06 882 PRO A CA 1
ATOM 1464 C C . PRO A 1 217 ? 38.946 45.814 22.352 1.00 30.46 882 PRO A C 1
ATOM 1465 O O . PRO A 1 217 ? 39.698 46.788 22.214 1.00 30.70 882 PRO A O 1
ATOM 1469 N N . ASN A 1 218 ? 39.312 44.688 22.982 1.00 30.15 883 ASN A N 1
ATOM 1470 C CA . ASN A 1 218 ? 40.711 44.461 23.377 1.00 29.10 883 ASN A CA 1
ATOM 1471 C C . ASN A 1 218 ? 41.419 43.900 22.133 1.00 29.18 883 ASN A C 1
ATOM 1472 O O . ASN A 1 218 ? 41.118 42.781 21.695 1.00 28.68 883 ASN A O 1
ATOM 1477 N N . PRO A 1 219 ? 42.354 44.676 21.552 1.00 29.69 884 PRO A N 1
ATOM 1478 C CA . PRO A 1 219 ? 43.027 44.234 20.322 1.00 29.84 884 PRO A CA 1
ATOM 1479 C C . PRO A 1 219 ? 43.927 43.004 20.543 1.00 29.63 884 PRO A C 1
ATOM 1480 O O . PRO A 1 219 ? 44.261 42.317 19.573 1.00 31.32 884 PRO A O 1
ATOM 1484 N N . ALA A 1 220 ? 44.304 42.733 21.796 1.00 28.06 885 ALA A N 1
ATOM 1485 C CA . ALA A 1 220 ? 45.096 41.550 22.163 1.00 26.93 885 ALA A CA 1
ATOM 1486 C C . ALA A 1 220 ? 44.357 40.217 21.979 1.00 25.75 885 ALA A C 1
ATOM 1487 O O . ALA A 1 220 ? 45.007 39.213 21.794 1.00 24.09 885 ALA A O 1
ATOM 1489 N N . ASN A 1 221 ? 43.020 40.221 22.064 1.00 25.16 886 ASN A N 1
ATOM 1490 C CA . ASN A 1 221 ? 42.231 38.986 22.048 1.00 25.48 886 ASN A CA 1
ATOM 1491 C C . ASN A 1 221 ? 41.857 38.578 20.640 1.00 25.29 886 ASN A C 1
ATOM 1492 O O . ASN A 1 221 ? 41.935 39.397 19.704 1.00 25.50 886 ASN A O 1
ATOM 1497 N N . PHE A 1 222 ? 41.443 37.319 20.487 1.00 24.13 887 PHE A N 1
ATOM 1498 C CA . PHE A 1 222 ? 41.127 36.790 19.178 1.00 23.79 887 PHE A CA 1
ATOM 1499 C C . PHE A 1 222 ? 39.694 36.343 19.248 1.00 24.23 887 PHE A C 1
ATOM 1500 O O . PHE A 1 222 ? 39.279 35.777 20.265 1.00 24.87 887 PHE A O 1
ATOM 1508 N N . VAL A 1 223 ? 38.945 36.600 18.182 1.00 23.19 888 VAL A N 1
ATOM 1509 C CA . VAL A 1 223 ? 37.538 36.176 18.137 1.00 23.35 888 VAL A CA 1
ATOM 1510 C C . VAL A 1 223 ? 37.344 35.393 16.839 1.00 23.10 888 VAL A C 1
ATOM 1511 O O . VAL A 1 223 ? 37.831 35.787 15.772 1.00 23.51 888 VAL A O 1
ATOM 1515 N N . GLY A 1 224 ? 36.662 34.267 16.929 1.00 23.79 889 GLY A N 1
ATOM 1516 C CA . GLY A 1 224 ? 36.372 33.499 15.737 1.00 23.27 889 GLY A CA 1
ATOM 1517 C C . GLY A 1 224 ? 34.926 33.104 15.617 1.00 23.47 889 GLY A C 1
ATOM 1518 O O . GLY A 1 224 ? 34.178 33.112 16.615 1.00 24.93 889 GLY A O 1
ATOM 1519 N N . ALA A 1 225 ? 34.523 32.718 14.414 1.00 23.02 890 ALA A N 1
ATOM 1520 C CA . ALA A 1 225 ? 33.163 32.238 14.190 1.00 22.17 890 ALA A CA 1
ATOM 1521 C C . ALA A 1 225 ? 33.147 31.303 12.983 1.00 23.44 890 ALA A C 1
ATOM 1522 O O . ALA A 1 225 ? 33.834 31.549 11.983 1.00 23.69 890 ALA A O 1
ATOM 1524 N N . GLY A 1 226 ? 32.328 30.257 13.055 1.00 23.83 891 GLY A N 1
ATOM 1525 C CA . GLY A 1 226 ? 32.096 29.441 11.857 1.00 22.82 891 GLY A CA 1
ATOM 1526 C C . GLY A 1 226 ? 30.912 28.526 12.081 1.00 22.46 891 GLY A C 1
ATOM 1527 O O . GLY A 1 226 ? 30.166 28.662 13.081 1.00 23.15 891 GLY A O 1
ATOM 1528 N N . ILE A 1 227 ? 30.740 27.573 11.158 1.00 21.60 892 ILE A N 1
ATOM 1529 C CA . ILE A 1 227 ? 29.610 26.637 11.223 1.00 21.93 892 ILE A CA 1
ATOM 1530 C C . ILE A 1 227 ? 30.162 25.221 11.112 1.00 22.49 892 ILE A C 1
ATOM 1531 O O . ILE A 1 227 ? 30.968 24.968 10.199 1.00 21.10 892 ILE A O 1
ATOM 1536 N N . ILE A 1 228 ? 29.687 24.328 11.988 1.00 22.33 893 ILE A N 1
ATOM 1537 C CA . ILE A 1 228 ? 29.951 22.881 11.840 1.00 23.00 893 ILE A CA 1
ATOM 1538 C C . ILE A 1 228 ? 28.861 22.310 10.992 1.00 23.32 893 ILE A C 1
ATOM 1539 O O . ILE A 1 228 ? 27.689 22.478 11.317 1.00 23.77 893 ILE A O 1
ATOM 1544 N N . HIS A 1 229 ? 29.239 21.699 9.866 1.00 23.10 894 HIS A N 1
ATOM 1545 C CA . HIS A 1 229 ? 28.268 21.124 8.959 1.00 24.15 894 HIS A CA 1
ATOM 1546 C C . HIS A 1 229 ? 28.075 19.632 9.271 1.00 24.65 894 HIS A C 1
ATOM 1547 O O . HIS A 1 229 ? 29.066 18.853 9.323 1.00 24.14 894 HIS A O 1
ATOM 1554 N N . THR A 1 230 ? 26.819 19.248 9.510 1.00 25.39 895 THR A N 1
ATOM 1555 C CA . THR A 1 230 ? 26.476 17.828 9.644 1.00 26.01 895 THR A CA 1
ATOM 1556 C C . THR A 1 230 ? 25.383 17.510 8.610 1.00 28.17 895 THR A C 1
ATOM 1557 O O . THR A 1 230 ? 24.937 18.410 7.870 1.00 26.51 895 THR A O 1
ATOM 1561 N N . LYS A 1 231 ? 24.941 16.245 8.546 1.00 28.89 896 LYS A N 1
ATOM 1562 C CA . LYS A 1 231 ? 23.899 15.893 7.595 1.00 29.02 896 LYS A CA 1
ATOM 1563 C C . LYS A 1 231 ? 22.561 16.623 7.814 1.00 29.32 896 LYS A C 1
ATOM 1564 O O . LYS A 1 231 ? 21.845 16.917 6.849 1.00 28.22 896 LYS A O 1
ATOM 1570 N N . THR A 1 232 ? 22.220 16.949 9.049 1.00 30.10 897 THR A N 1
ATOM 1571 C CA . THR A 1 232 ? 20.845 17.397 9.332 1.00 31.75 897 THR A CA 1
ATOM 1572 C C . THR A 1 232 ? 20.825 18.780 9.942 1.00 31.55 897 THR A C 1
ATOM 1573 O O . THR A 1 232 ? 19.748 19.335 10.225 1.00 31.66 897 THR A O 1
ATOM 1577 N N . THR A 1 233 ? 22.016 19.320 10.239 1.00 30.27 898 THR A N 1
ATOM 1578 C CA . THR A 1 233 ? 22.059 20.595 10.847 1.00 29.85 898 THR A CA 1
ATOM 1579 C C . THR A 1 233 ? 23.394 21.320 10.611 1.00 29.21 898 THR A C 1
ATOM 1580 O O . THR A 1 233 ? 24.390 20.691 10.205 1.00 30.65 898 THR A O 1
ATOM 1584 N N . GLN A 1 234 ? 23.364 22.640 10.739 1.00 26.79 899 GLN A N 1
ATOM 1585 C CA . GLN A 1 234 ? 24.534 23.467 10.752 1.00 27.01 899 GLN A CA 1
ATOM 1586 C C . GLN A 1 234 ? 24.600 23.878 12.202 1.00 27.39 899 GLN A C 1
ATOM 1587 O O . GLN A 1 234 ? 23.549 24.152 12.782 1.00 30.07 899 GLN A O 1
ATOM 1593 N N . ILE A 1 235 ? 25.761 23.819 12.836 1.00 25.21 900 ILE A N 1
ATOM 1594 C CA . ILE A 1 235 ? 25.855 24.273 14.220 1.00 23.78 900 ILE A CA 1
ATOM 1595 C C . ILE A 1 235 ? 26.733 25.514 14.216 1.00 23.26 900 ILE A C 1
ATOM 1596 O O . ILE A 1 235 ? 27.921 25.436 13.903 1.00 22.75 900 ILE A O 1
ATOM 1601 N N . GLY A 1 236 ? 26.138 26.650 14.570 1.00 22.55 901 GLY A N 1
ATOM 1602 C CA . GLY A 1 236 ? 26.907 27.878 14.712 1.00 22.62 901 GLY A CA 1
ATOM 1603 C C . GLY A 1 236 ? 27.878 27.792 15.889 1.00 23.54 901 GLY A C 1
ATOM 1604 O O . GLY A 1 236 ? 27.499 27.464 16.996 1.00 24.44 901 GLY A O 1
ATOM 1605 N N . CYS A 1 237 ? 29.130 28.138 15.651 1.00 23.85 902 CYS A N 1
ATOM 1606 C CA . CYS A 1 237 ? 30.154 28.068 16.710 1.00 24.35 902 CYS A CA 1
ATOM 1607 C C . CYS A 1 237 ? 30.892 29.392 16.795 1.00 24.88 902 CYS A C 1
ATOM 1608 O O . CYS A 1 237 ? 31.353 29.882 15.770 1.00 27.22 902 CYS A O 1
ATOM 1611 N N . LEU A 1 238 ? 30.982 29.962 18.001 1.00 23.26 903 LEU A N 1
ATOM 1612 C CA . LEU A 1 238 ? 31.702 31.234 18.274 1.00 23.96 903 LEU A CA 1
ATOM 1613 C C . LEU A 1 238 ? 32.805 30.932 19.301 1.00 24.18 903 LEU A C 1
ATOM 1614 O O . LEU A 1 238 ? 32.638 30.060 20.168 1.00 23.48 903 LEU A O 1
ATOM 1619 N N . LEU A 1 239 ? 33.908 31.665 19.229 1.00 23.45 904 LEU A N 1
ATOM 1620 C CA . LEU A 1 239 ? 35.007 31.432 20.161 1.00 23.90 904 LEU A CA 1
ATOM 1621 C C . LEU A 1 239 ? 35.741 32.706 20.503 1.00 23.74 904 LEU A C 1
ATOM 1622 O O . LEU A 1 239 ? 35.824 33.630 19.686 1.00 26.10 904 LEU A O 1
ATOM 1627 N N . ARG A 1 240 ? 36.290 32.752 21.708 1.00 24.27 905 ARG A N 1
ATOM 1628 C CA . ARG A 1 240 ? 37.089 33.879 22.126 1.00 24.98 905 ARG A CA 1
ATOM 1629 C C . ARG A 1 240 ? 38.374 33.304 22.744 1.00 23.98 905 ARG A C 1
ATOM 1630 O O . ARG A 1 240 ? 38.309 32.430 23.582 1.00 25.79 905 ARG A O 1
ATOM 1638 N N . LEU A 1 241 ? 39.528 33.771 22.281 1.00 23.46 906 LEU A N 1
ATOM 1639 C CA . LEU A 1 241 ? 40.834 33.381 22.862 1.00 22.98 906 LEU A CA 1
ATOM 1640 C C . LEU A 1 241 ? 41.511 34.619 23.459 1.00 22.56 906 LEU A C 1
ATOM 1641 O O . LEU A 1 241 ? 41.759 35.604 22.762 1.00 23.30 906 LEU A O 1
ATOM 1646 N N . GLU A 1 242 ? 41.820 34.537 24.740 1.00 23.57 907 GLU A N 1
ATOM 1647 C CA . GLU A 1 242 ? 42.345 35.665 25.528 1.00 24.14 907 GLU A CA 1
ATOM 1648 C C . GLU A 1 242 ? 43.737 35.253 26.019 1.00 24.10 907 GLU A C 1
ATOM 1649 O O . GLU A 1 242 ? 43.836 34.446 26.951 1.00 23.98 907 GLU A O 1
ATOM 1655 N N . PRO A 1 243 ? 44.811 35.834 25.425 1.00 23.82 908 PRO A N 1
ATOM 1656 C CA . PRO A 1 243 ? 46.173 35.532 25.899 1.00 23.06 908 PRO A CA 1
ATOM 1657 C C . PRO A 1 243 ? 46.515 36.328 27.142 1.00 22.99 908 PRO A C 1
ATOM 1658 O O . PRO A 1 243 ? 46.027 37.462 27.322 1.00 23.71 908 PRO A O 1
ATOM 1662 N N . ASN A 1 244 ? 47.354 35.759 27.990 1.00 21.21 909 ASN A N 1
ATOM 1663 C CA . ASN A 1 244 ? 47.985 36.550 29.030 1.00 22.64 909 ASN A CA 1
ATOM 1664 C C . ASN A 1 244 ? 49.482 36.426 28.765 1.00 21.41 909 ASN A C 1
ATOM 1665 O O . ASN A 1 244 ? 50.096 35.379 28.963 1.00 20.02 909 ASN A O 1
ATOM 1670 N N . LEU A 1 245 ? 50.046 37.484 28.217 1.00 22.01 910 LEU A N 1
ATOM 1671 C CA . LEU A 1 245 ? 51.391 37.412 27.706 1.00 21.53 910 LEU A CA 1
ATOM 1672 C C . LEU A 1 245 ? 52.374 37.187 28.836 1.00 21.85 910 LEU A C 1
ATOM 1673 O O . LEU A 1 245 ? 53.295 36.389 28.709 1.00 22.26 910 LEU A O 1
ATOM 1678 N N . GLN A 1 246 ? 52.168 37.878 29.949 1.00 21.19 911 GLN A N 1
ATOM 1679 C CA . GLN A 1 246 ? 53.151 37.863 31.052 1.00 21.54 911 GLN A CA 1
ATOM 1680 C C . GLN A 1 246 ? 53.144 36.517 31.801 1.00 21.78 911 GLN A C 1
ATOM 1681 O O . GLN A 1 246 ? 54.200 36.019 32.230 1.00 21.00 911 GLN A O 1
ATOM 1687 N N . ALA A 1 247 ? 51.971 35.896 31.882 1.00 22.36 912 ALA A N 1
ATOM 1688 C CA . ALA A 1 247 ? 51.807 34.601 32.578 1.00 22.70 912 ALA A CA 1
ATOM 1689 C C . ALA A 1 247 ? 51.953 33.399 31.627 1.00 22.64 912 ALA A C 1
ATOM 1690 O O . ALA A 1 247 ? 52.017 32.241 32.081 1.00 21.08 912 ALA A O 1
ATOM 1692 N N . GLN A 1 248 ? 51.990 33.681 30.320 1.00 21.68 913 GLN A N 1
ATOM 1693 C CA . GLN A 1 248 ? 51.977 32.660 29.298 1.00 22.29 913 GLN A CA 1
ATOM 1694 C C . GLN A 1 248 ? 50.762 31.706 29.465 1.00 23.72 913 GLN A C 1
ATOM 1695 O O . GLN A 1 248 ? 50.911 30.478 29.386 1.00 22.97 913 GLN A O 1
ATOM 1701 N N . MET A 1 249 ? 49.573 32.293 29.669 1.00 23.27 914 MET A N 1
ATOM 1702 C CA . MET A 1 249 ? 48.346 31.544 29.894 1.00 25.29 914 MET A CA 1
ATOM 1703 C C . MET A 1 249 ? 47.378 31.952 28.793 1.00 24.66 914 MET A C 1
ATOM 1704 O O . MET A 1 249 ? 47.497 33.055 28.236 1.00 24.77 914 MET A O 1
ATOM 1709 N N . TYR A 1 250 ? 46.423 31.078 28.472 1.00 23.75 915 TYR A N 1
ATOM 1710 C CA . TYR A 1 250 ? 45.270 31.476 27.691 1.00 22.94 915 TYR A CA 1
ATOM 1711 C C . TYR A 1 250 ? 43.950 31.142 28.394 1.00 23.15 915 TYR A C 1
ATOM 1712 O O . TYR A 1 250 ? 43.870 30.152 29.116 1.00 23.53 915 TYR A O 1
ATOM 1721 N N . ARG A 1 251 ? 42.928 31.959 28.137 1.00 23.47 916 ARG A N 1
ATOM 1722 C CA . ARG A 1 251 ? 41.532 31.574 28.353 1.00 24.23 916 ARG A CA 1
ATOM 1723 C C . ARG A 1 251 ? 40.839 31.453 26.980 1.00 23.36 916 ARG A C 1
ATOM 1724 O O . ARG A 1 251 ? 40.754 32.414 26.217 1.00 23.48 916 ARG A O 1
ATOM 1732 N N . LEU A 1 252 ? 40.364 30.246 26.687 1.00 23.87 917 LEU A N 1
ATOM 1733 C CA . LEU A 1 252 ? 39.589 29.939 25.475 1.00 23.45 917 LEU A CA 1
ATOM 1734 C C . LEU A 1 252 ? 38.151 29.663 25.848 1.00 23.55 917 LEU A C 1
ATOM 1735 O O . LEU A 1 252 ? 37.885 28.862 26.746 1.00 24.44 917 LEU A O 1
ATOM 1740 N N . THR A 1 253 ? 37.221 30.308 25.145 1.00 24.05 918 THR A N 1
ATOM 1741 C CA . THR A 1 253 ? 35.802 30.096 25.400 1.00 22.88 918 THR A CA 1
ATOM 1742 C C . THR A 1 253 ? 35.125 29.742 24.088 1.00 23.85 918 THR A C 1
ATOM 1743 O O . THR A 1 253 ? 35.276 30.475 23.098 1.00 23.95 918 THR A O 1
ATOM 1747 N N . LEU A 1 254 ? 34.339 28.670 24.078 1.00 23.89 919 LEU A N 1
ATOM 1748 C CA . LEU A 1 254 ? 33.601 28.279 22.878 1.00 24.12 919 LEU A CA 1
ATOM 1749 C C . LEU A 1 254 ? 32.099 28.163 23.146 1.00 23.25 919 LEU A C 1
ATOM 1750 O O . LEU A 1 254 ? 31.675 27.389 24.004 1.00 22.97 919 LEU A O 1
ATOM 1755 N N . ARG A 1 255 ? 31.297 28.930 22.409 1.00 22.70 920 ARG A N 1
ATOM 1756 C CA . ARG A 1 255 ? 29.880 28.888 22.566 1.00 21.72 920 ARG A CA 1
ATOM 1757 C C . ARG A 1 255 ? 29.303 28.310 21.272 1.00 21.78 920 ARG A C 1
ATOM 1758 O O . ARG A 1 255 ? 29.553 28.844 20.178 1.00 22.87 920 ARG A O 1
ATOM 1766 N N . THR A 1 256 ? 28.551 27.220 21.426 1.00 21.91 921 THR A N 1
ATOM 1767 C CA . THR A 1 256 ? 27.820 26.606 20.293 1.00 22.49 921 THR A CA 1
ATOM 1768 C C . THR A 1 256 ? 26.492 26.046 20.791 1.00 22.16 921 THR A C 1
ATOM 1769 O O . THR A 1 256 ? 26.318 25.794 22.002 1.00 23.26 921 THR A O 1
ATOM 1773 N N . SER A 1 257 ? 25.543 25.795 19.877 1.00 22.79 922 SER A N 1
ATOM 1774 C CA . SER A 1 257 ? 24.197 25.375 20.303 1.00 23.12 922 SER A CA 1
ATOM 1775 C C . SER A 1 257 ? 24.183 23.918 20.754 1.00 24.50 922 SER A C 1
ATOM 1776 O O . SER A 1 257 ? 23.137 23.428 21.162 1.00 24.56 922 SER A O 1
ATOM 1779 N N . LYS A 1 258 ? 25.319 23.205 20.663 1.00 24.68 923 LYS A N 1
ATOM 1780 C CA . LYS A 1 258 ? 25.302 21.782 21.091 1.00 25.14 923 LYS A CA 1
ATOM 1781 C C . LYS A 1 258 ? 26.438 21.531 22.075 1.00 24.13 923 LYS A C 1
ATOM 1782 O O . LYS A 1 258 ? 27.612 21.684 21.704 1.00 22.79 923 LYS A O 1
ATOM 1788 N N . ASP A 1 259 ? 26.092 21.107 23.304 1.00 24.30 924 ASP A N 1
ATOM 1789 C CA . ASP A 1 259 ? 27.115 20.958 24.347 1.00 24.54 924 ASP A CA 1
ATOM 1790 C C . ASP A 1 259 ? 28.305 20.117 23.864 1.00 24.41 924 ASP A C 1
ATOM 1791 O O . ASP A 1 259 ? 29.459 20.470 24.095 1.00 24.69 924 ASP A O 1
ATOM 1796 N N . THR A 1 260 ? 28.012 18.988 23.205 1.00 24.21 925 THR A N 1
ATOM 1797 C CA . THR A 1 260 ? 29.074 18.060 22.811 1.00 24.81 925 THR A CA 1
ATOM 1798 C C . THR A 1 260 ? 30.013 18.653 21.774 1.00 24.74 925 THR A C 1
ATOM 1799 O O . THR A 1 260 ? 31.209 18.317 21.767 1.00 25.19 925 THR A O 1
ATOM 1803 N N . VAL A 1 261 ? 29.481 19.523 20.909 1.00 23.36 926 VAL A N 1
ATOM 1804 C CA . VAL A 1 261 ? 30.316 20.291 19.949 1.00 23.18 926 VAL A CA 1
ATOM 1805 C C . VAL A 1 261 ? 31.187 21.336 20.649 1.00 22.68 926 VAL A C 1
ATOM 1806 O O . VAL A 1 261 ? 32.398 21.511 20.362 1.00 22.97 926 VAL A O 1
ATOM 1810 N N . SER A 1 262 ? 30.579 22.087 21.579 1.00 23.09 927 SER A N 1
ATOM 1811 C CA . SER A 1 262 ? 31.365 23.070 22.346 1.00 22.33 927 SER A CA 1
ATOM 1812 C C . SER A 1 262 ? 32.556 22.391 23.027 1.00 22.09 927 SER A C 1
ATOM 1813 O O . SER A 1 262 ? 33.671 22.943 22.993 1.00 23.51 927 SER A O 1
ATOM 1816 N N . GLN A 1 263 ? 32.300 21.224 23.630 1.00 22.37 928 GLN A N 1
ATOM 1817 C CA . GLN A 1 263 ? 33.321 20.469 24.371 1.00 23.51 928 GLN A CA 1
ATOM 1818 C C . GLN A 1 263 ? 34.446 20.005 23.431 1.00 23.31 928 GLN A C 1
ATOM 1819 O O . GLN A 1 263 ? 35.628 20.266 23.665 1.00 21.69 928 GLN A O 1
ATOM 1825 N N . ARG A 1 264 ? 34.050 19.306 22.365 1.00 23.51 929 ARG A N 1
ATOM 1826 C CA . ARG A 1 264 ? 35.035 18.694 21.455 1.00 23.61 929 ARG A CA 1
ATOM 1827 C C . ARG A 1 264 ? 35.868 19.784 20.780 1.00 23.36 929 ARG A C 1
ATOM 1828 O O . ARG A 1 264 ? 37.094 19.664 20.709 1.00 23.36 929 ARG A O 1
ATOM 1836 N N . LEU A 1 265 ? 35.230 20.864 20.301 1.00 22.93 930 LEU A N 1
ATOM 1837 C CA . LEU A 1 265 ? 35.963 21.969 19.633 1.00 23.08 930 LEU A CA 1
ATOM 1838 C C . LEU A 1 265 ? 36.940 22.627 20.614 1.00 24.50 930 LEU A C 1
ATOM 1839 O O . LEU A 1 265 ? 38.077 22.918 20.270 1.00 23.33 930 LEU A O 1
ATOM 1844 N N . CYS A 1 266 ? 36.483 22.814 21.860 1.00 25.00 931 CYS A N 1
ATOM 1845 C CA . CYS A 1 266 ? 37.325 23.426 22.881 1.00 24.85 931 CYS A CA 1
ATOM 1846 C C . CYS A 1 266 ? 38.549 22.539 23.185 1.00 25.80 931 CYS A C 1
ATOM 1847 O O . CYS A 1 266 ? 39.678 23.049 23.301 1.00 24.52 931 CYS A O 1
ATOM 1850 N N . GLU A 1 267 ? 38.354 21.221 23.275 1.00 24.81 932 GLU A N 1
ATOM 1851 C CA . GLU A 1 267 ? 39.504 20.370 23.603 1.00 26.74 932 GLU A CA 1
ATOM 1852 C C . GLU A 1 267 ? 40.488 20.255 22.436 1.00 27.09 932 GLU A C 1
ATOM 1853 O O . GLU A 1 267 ? 41.707 20.264 22.659 1.00 26.66 932 GLU A O 1
ATOM 1859 N N . LEU A 1 268 ? 39.975 20.262 21.191 1.00 24.63 933 LEU A N 1
ATOM 1860 C CA . LEU A 1 268 ? 40.858 20.238 20.020 1.00 23.87 933 LEU A CA 1
ATOM 1861 C C . LEU A 1 268 ? 41.639 21.537 19.921 1.00 24.75 933 LEU A C 1
ATOM 1862 O O . LEU A 1 268 ? 42.858 21.532 19.672 1.00 25.66 933 LEU A O 1
ATOM 1867 N N . LEU A 1 269 ? 40.932 22.652 20.064 1.00 24.74 934 LEU A N 1
ATOM 1868 C CA . LEU A 1 269 ? 41.566 23.955 19.867 1.00 25.80 934 LEU A CA 1
ATOM 1869 C C . LEU A 1 269 ? 42.538 24.326 20.995 1.00 26.19 934 LEU A C 1
ATOM 1870 O O . LEU A 1 269 ? 43.611 24.865 20.726 1.00 26.23 934 LEU A O 1
ATOM 1875 N N . SER A 1 270 ? 42.171 24.019 22.239 1.00 26.58 935 SER A N 1
ATOM 1876 C CA . SER A 1 270 ? 43.054 24.238 23.418 1.00 26.50 935 SER A CA 1
ATOM 1877 C C . SER A 1 270 ? 44.435 23.647 23.264 1.00 27.37 935 SER A C 1
ATOM 1878 O O . SER A 1 270 ? 45.437 24.200 23.780 1.00 26.77 935 SER A O 1
ATOM 1881 N N . GLU A 1 271 ? 44.500 22.518 22.547 1.00 26.71 936 GLU A N 1
ATOM 1882 C CA . GLU A 1 271 ? 45.707 21.712 22.453 1.00 26.49 936 GLU A CA 1
ATOM 1883 C C . GLU A 1 271 ? 46.739 22.321 21.458 1.00 26.22 936 GLU A C 1
ATOM 1884 O O . GLU A 1 271 ? 47.879 21.898 21.419 1.00 24.93 936 GLU A O 1
ATOM 1890 N N . GLN A 1 272 ? 46.324 23.359 20.704 1.00 25.25 937 GLN A N 1
ATOM 1891 C CA . GLN A 1 272 ? 47.131 23.926 19.632 1.00 24.84 937 GLN A CA 1
ATOM 1892 C C . GLN A 1 272 ? 48.029 25.082 20.087 1.00 24.43 937 GLN A C 1
ATOM 1893 O O . GLN A 1 272 ? 48.859 25.516 19.301 1.00 23.00 937 GLN A O 1
ATOM 1899 N N . PHE A 1 273 ? 47.833 25.593 21.314 1.00 23.27 938 PHE A N 1
ATOM 1900 C CA . PHE A 1 273 ? 48.540 26.851 21.722 1.00 24.34 938 PHE A CA 1
ATOM 1901 C C . PHE A 1 273 ? 49.533 26.725 22.855 1.00 24.11 938 PHE A C 1
ATOM 1902 O O . PHE A 1 273 ? 50.471 27.543 22.952 1.00 23.85 938 PHE A O 1
ATOM 1911 N N . PRO B 2 1 ? 61.115 6.751 -15.006 1.00 32.15 840 PRO P N 1
ATOM 1912 C CA . PRO B 2 1 ? 60.143 6.503 -13.944 1.00 32.13 840 PRO P CA 1
ATOM 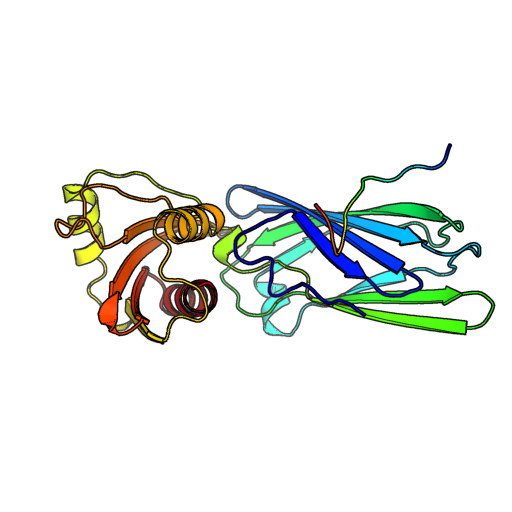1913 C C . PRO B 2 1 ? 60.810 6.484 -12.571 1.00 32.10 840 PRO P C 1
ATOM 1914 O O . PRO B 2 1 ? 61.979 6.081 -12.467 1.00 32.16 840 PRO P O 1
ATOM 1918 N N . ASN B 2 2 ? 60.083 6.917 -11.533 1.00 32.02 841 ASN P N 1
ATOM 1919 C CA . ASN B 2 2 ? 60.590 6.849 -10.151 1.00 31.93 841 ASN P CA 1
ATOM 1920 C C . ASN B 2 2 ? 59.761 7.604 -9.106 1.00 31.75 841 ASN P C 1
ATOM 1921 O O . ASN B 2 2 ? 59.363 7.026 -8.092 1.00 31.86 841 ASN P O 1
ATOM 1926 N N . ASN B 2 3 ? 59.494 8.885 -9.367 1.00 31.34 842 ASN P N 1
ATOM 1927 C CA . ASN B 2 3 ? 59.167 9.841 -8.296 1.00 30.90 842 ASN P CA 1
ATOM 1928 C C . ASN B 2 3 ? 57.714 9.959 -7.782 1.00 30.36 842 ASN P C 1
ATOM 1929 O O . ASN B 2 3 ? 56.739 9.633 -8.475 1.00 30.49 842 ASN P O 1
ATOM 1934 N N . TRP B 2 4 ? 57.619 10.478 -6.559 1.00 29.39 843 TRP P N 1
ATOM 1935 C CA . TRP B 2 4 ? 56.439 10.408 -5.717 1.00 28.45 843 TRP P CA 1
ATOM 1936 C C . TRP B 2 4 ? 55.792 11.774 -5.535 1.00 28.22 843 TRP P C 1
ATOM 1937 O O . TRP B 2 4 ? 56.471 12.797 -5.636 1.00 28.26 843 TRP P O 1
ATOM 1948 N N . ALA B 2 5 ? 54.484 11.790 -5.256 1.00 27.67 844 ALA P N 1
ATOM 1949 C CA . ALA B 2 5 ? 53.892 12.912 -4.536 1.00 27.28 844 ALA P CA 1
ATOM 1950 C C . ALA B 2 5 ? 54.787 12.984 -3.317 1.00 27.07 844 ALA P C 1
ATOM 1951 O O . ALA B 2 5 ? 54.842 12.029 -2.518 1.00 26.74 844 ALA P O 1
ATOM 1953 N N . ASP B 2 6 ? 55.555 14.060 -3.192 1.00 26.75 845 ASP P N 1
ATOM 1954 C CA . ASP B 2 6 ? 56.572 14.037 -2.144 1.00 26.44 845 ASP P CA 1
ATOM 1955 C C . ASP B 2 6 ? 56.121 14.702 -0.847 1.00 25.81 845 ASP P C 1
ATOM 1956 O O . ASP B 2 6 ? 55.540 15.803 -0.852 1.00 25.57 845 ASP P O 1
ATOM 1961 N N . PHE B 2 7 ? 56.342 13.973 0.243 1.00 24.75 846 PHE P N 1
ATOM 1962 C CA . PHE B 2 7 ? 56.104 14.455 1.591 1.00 24.34 846 PHE P CA 1
ATOM 1963 C C . PHE B 2 7 ? 57.434 14.274 2.307 1.00 24.63 846 PHE P C 1
ATOM 1964 O O . PHE B 2 7 ? 58.311 13.560 1.806 1.00 24.50 846 PHE P O 1
ATOM 1972 N N . SER B 2 8 ? 57.600 14.925 3.458 1.00 24.80 847 SER P N 1
ATOM 1973 C CA . SER B 2 8 ? 58.869 14.863 4.202 1.00 24.80 847 SER P CA 1
ATOM 1974 C C . SER B 2 8 ? 58.642 14.958 5.712 1.00 24.87 847 SER P C 1
ATOM 1975 O O . SER B 2 8 ? 57.920 15.846 6.176 1.00 25.06 847 SER P O 1
ATOM 1978 N N . SER B 2 9 ? 59.247 14.035 6.461 1.00 24.61 848 SER P N 1
ATOM 1979 C CA . SER B 2 9 ? 59.191 14.034 7.931 1.00 24.66 848 SER P CA 1
ATOM 1980 C C . SER B 2 9 ? 60.163 15.041 8.558 1.00 24.33 848 SER P C 1
ATOM 1981 O O . SER B 2 9 ? 60.090 15.344 9.756 1.00 24.41 848 SER P O 1
ATOM 1984 N N . THR B 2 10 ? 61.078 15.551 7.744 1.00 24.14 849 THR P N 1
ATOM 1985 C CA . THR B 2 10 ? 62.037 16.542 8.208 1.00 23.71 849 THR P CA 1
ATOM 1986 C C . THR B 2 10 ? 61.896 17.839 7.389 1.00 23.38 849 THR P C 1
ATOM 1987 O O . THR B 2 10 ? 60.864 18.506 7.471 1.00 23.17 849 THR P O 1
ATOM 1991 N N . TRP B 2 11 ? 62.914 18.220 6.615 1.00 23.10 850 TRP P N 1
ATOM 1992 C CA . TRP B 2 11 ? 62.902 19.493 5.886 1.00 22.99 850 TRP P CA 1
ATOM 1993 C C . TRP B 2 11 ? 62.049 19.395 4.669 1.00 23.51 850 TRP P C 1
ATOM 1994 O O . TRP B 2 11 ? 61.860 18.296 4.183 1.00 23.70 850 TRP P O 1
ATOM 2005 N N . PRO B 2 12 ? 61.522 20.512 4.146 1.00 23.96 851 PRO P N 1
ATOM 2006 C CA . PRO B 2 12 ? 61.773 21.904 4.571 1.00 24.12 851 PRO P CA 1
ATOM 2007 C C . PRO B 2 12 ? 63.176 22.548 4.856 1.00 24.22 851 PRO P C 1
ATOM 2008 O O . PRO B 2 12 ? 63.310 23.771 4.678 1.00 23.99 851 PRO P O 1
#

Secondary structure (DSSP, 8-state):
-EE-GGGGSS-S-EEEEE-SSEEEEEEEEEETTEEEEEEEEEE-SSS-BBS---EEE--TTHHHHEEEEE----S-B-TT-EEEEEEEEEE-S------EEEEEEEETTEEEEEEEE----GGGGEEE----HHHHHHHHHH--SGGGEEEEEEE-SS---HHHHHHHHHHHT-EE-TTSSSSTTSEEEEEEEE-SS-EEEEEEEEEEETTTTEEEEEEEESSHHHHHHHHHHHHTT-/----S---SS--

B-factor: mean 27.45, std 5.34, range [12.55, 52.96]

Nearest PDB structures (foldseek):
  3hs8-assembly1_P  TM=1.091E+00  e=3.722E+00  unclassified
  7ohi-assembly1_A  TM=9.868E-01  e=3.403E-45  Mus musculus
  1ky7-assembly1_A  TM=9.907E-01  e=4.766E-44  Mus musculus
  2vj0-assembly1_A  TM=9.763E-01  e=5.036E-44  Mus musculus
  3mnm-assembly3_C  TM=8.536E-01  e=1.656E-06  Saccharomyces cerevisiae

Foldseek 3Di:
DDACLLVPLLHAWDFRDDDQAWTWTKGKAADAQKIKMKIKIFGQFQWKWAQKFKDKAADDVRCQFKPKDWDTWDRIGHHGGITIIMIIMGGAHADQDFIKIWIWTATPNDTDIDIGTHNDHQLSNWAEDEDDQVVVVVVVVVLVDPLQKDKDKFADPDQLDVVVLVSSCVSNRWDWYQPNPVPRQKTKTWTWRHHPPDTKTKIKIWHADNVRNMIMIMMGIPHNVVNVRSCVSSVVSD/DDDDPDDDPDDD

Organism: Mus musculus (NCBI:txid10090)

GO terms:
  GO:0019901 protein kinase binding (F, IPI)
  GO:0005886 plasma membrane (C, EXP)
  GO:0005515 protein binding (F, IPI)
  GO:0019900 kinase binding (F, IPI)
  GO:0030117 membrane coat (C, IDA)
  GO:0030141 secretory granule (C, TAS)
  GO:0016192 vesicle-mediated transport (P, TAS)
  GO:0006886 intracellular protein transport (P, TAS)
  GO:0031410 cytoplasmic vesicle (C, IDA)
  GO:0097718 disordered domain specific binding (F, IPI)
  GO:0019904 protein domain specific binding (F, IPI)
  GO:0030122 AP-2 adaptor complex (C, IDA)
  GO:0072583 clathrin-dependent endocytosis (P, IDA)
  GO:0048488 synaptic vesicle endocytosis (P, IDA)
  GO:0048488 synaptic vesicle endocytosis (P, IMP)

CATH classification: 2.60.40.1230 (+1 more: 3.30.310.10)

Radius of gyration: 20.29 Å; Cα contacts (8 Å, |Δi|>4): 579; chains: 2; bounding box: 43×59×46 Å

InterPro domains:
  IPR002553 Clathrin/coatomer adaptor, adaptin-like, N-terminal [PF01602] (30-587)
  IPR003164 Clathrin adaptor, alpha-adaptin, appendage, C-terminal subdomain [PF02296] (824-938)
  IPR008152 Clathrin adaptor, alpha/beta/gamma-adaptin, appendage, Ig-like subdomain [PF02883] (712-816)
  IPR008152 Clathrin adaptor, alpha/beta/gamma-adaptin, appendage, Ig-like subdomain [SM00809] (706-819)
  IPR009028 Coatomer/calthrin adaptor appendage, C-terminal subdomain [SSF55711] (825-938)
  IPR011989 Armadillo-like helical [G3DSA:1.25.10.10] (1-620)
  IPR012295 TBP domain superfamily [G3DSA:3.30.310.10] (826-938)
  IPR013041 Clathrin adaptor, appendage, Ig-like subdomain superfamily [SSF49348] (696-824)
  IPR016024 Armadillo-type fold [SSF48371] (9-587)
  IPR017104 Adaptor protein complex AP-2, alpha subunit [PIRSF037091] (8-938)
  IPR050840 Adaptor Complexes Large Subunit [PTHR22780] (15-917)

Solvent-accessible surface area: 13110 Å² total; per-residue (Å²): 184,59,70,19,34,75,165,2,12,31,91,53,74,15,8,0,10,27,38,151,15,0,11,0,0,0,88,10,94,42,173,87,20,91,9,109,0,44,0,13,0,0,0,88,27,117,58,93,0,63,78,2,74,22,64,41,84,34,53,142,112,3,128,99,32,2,65,33,96,50,159,129,28,70,85,57,0,84,33,28,32,40,18,98,6,52,0,55,4,37,0,55,37,19,11,71,96,12,0,42,0,15,0,68,3,126,49,76,84,61,131,42,83,16,68,6,97,0,2,1,4,0,4,16,2,12,67,71,30,135,37,61,34,139,77,6,73,117,76,38,147,117,18,86,64,120,120,36,59,34,90,52,103,27,123,20,116,79,112,38,61,74,116,89,4,51,60,40,0,101,35,1,12,2,3,28,11,111,169,8,14,126,71,132,53,21,16,5,0,0,0,33,0,10,13,130,118,68,116,6,20,0,0,0,83,0,24,38,68,110,162,46,97,63,5,97,0,4,0,45,0,69,83,66,70,0,0,87,31,0,2,66,12,0,10,97,25,2,183,133,148,68,34,125,30,53,43,110,204,156